Protein AF-0000000080091461 (afdb_homodimer)

Solvent-accessible surface area (backbone atoms only — not comparable to full-atom values): 21168 Å² total; per-residue (Å²): 130,84,74,75,70,72,72,78,87,51,65,69,61,50,47,51,51,46,37,71,50,60,70,47,72,68,56,17,38,64,46,33,70,81,52,47,64,69,45,45,22,44,55,53,23,53,51,39,54,53,50,23,50,52,51,53,48,51,42,46,49,26,56,75,68,69,48,76,75,76,47,81,69,54,58,59,43,71,71,52,68,56,53,73,76,63,59,78,72,50,88,45,70,66,56,45,44,69,40,65,52,90,60,78,65,82,50,55,57,82,56,69,43,72,45,45,72,30,54,65,54,24,35,62,52,48,42,70,76,42,60,61,56,59,52,55,47,43,52,55,46,51,52,50,39,55,75,51,72,70,47,93,43,73,66,41,50,52,51,43,54,52,50,48,52,54,51,50,54,54,53,51,52,27,62,44,61,54,82,78,47,78,46,62,123,130,82,74,76,69,72,72,79,88,52,64,67,61,52,46,50,50,46,39,70,54,62,71,48,74,65,55,16,38,64,45,34,64,78,52,42,66,67,36,48,23,45,56,53,22,54,51,37,54,54,49,23,50,51,52,53,47,50,41,46,48,28,54,75,68,69,48,75,76,75,48,83,67,57,54,48,39,66,66,50,65,56,53,70,75,66,60,77,72,49,87,45,69,66,56,43,44,70,43,63,51,91,47,82,51,78,48,53,78,84,50,68,46,70,46,44,71,33,51,67,55,25,36,61,52,49,42,71,76,42,59,60,58,61,52,53,47,43,52,54,46,51,52,51,39,56,74,49,72,70,47,91,42,72,66,42,51,53,51,44,54,51,50,48,52,53,51,49,52,53,50,49,54,26,61,42,60,52,60,79,45,80,41,67,122

Secondary structure (DSSP, 8-state):
----------HHHHHHHHHH----HHHHHHHHTT--HHHHHHHHHHHHHHHHHHHHHHHHHHHHHTPPPPPTTGGGS------GGGTTT--SHHHHHHHH-------BTTB--TTHHHHHHHHHHHHHH-THHHHHHHHHHHHHHHHTTT--SHHHHHHHHHHHHHHHHHHHHHHS--TT-TT--/----------HHHHHHHHHH----HHHHHHHHTT--HHHHHHHHHHHHHHHHHHHHHHHHHHHHHTPPPPPTTGGGS------GGGTTT--SHHHHHHHHS-------SSSS-TTHHHHHHHHHHHHHH-THHHHHHHHHHHHHHHHTTT--SHHHHHHHHHHHHHHHHHHHHHHS--TT-S---

Organism: NCBI:txid1611254

Radius of gyration: 24.41 Å; Cα contacts (8 Å, |Δi|>4): 400; chains: 2; bounding box: 49×88×54 Å

Structure (mmCIF, N/CA/C/O backbone):
data_AF-0000000080091461-model_v1
#
loop_
_entity.id
_entity.type
_entity.pdbx_description
1 polymer 'Uncharacterized protein'
#
loop_
_atom_site.group_PDB
_atom_site.id
_atom_site.type_symbol
_atom_site.label_atom_id
_atom_site.label_alt_id
_atom_site.label_comp_id
_atom_site.label_asym_id
_atom_site.label_entity_id
_atom_site.label_seq_id
_atom_site.pdbx_PDB_ins_code
_atom_site.Cartn_x
_atom_site.Cartn_y
_atom_site.Cartn_z
_atom_site.o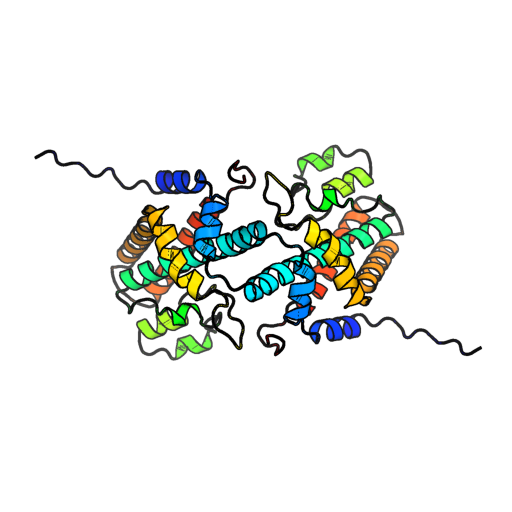ccupancy
_atom_site.B_iso_or_equiv
_atom_site.auth_seq_id
_atom_site.auth_comp_id
_atom_site.auth_asym_id
_atom_site.auth_atom_id
_atom_site.pdbx_PDB_model_num
ATOM 1 N N . MET A 1 1 ? 22.125 42.969 22.484 1 42.53 1 MET A N 1
ATOM 2 C CA . MET A 1 1 ? 21.016 42.125 22.062 1 42.53 1 MET A CA 1
ATOM 3 C C . MET A 1 1 ? 21.406 41.312 20.844 1 42.53 1 MET A C 1
ATOM 5 O O . MET A 1 1 ? 21.688 41.844 19.766 1 42.53 1 MET A O 1
ATOM 9 N N . ALA A 1 2 ? 22.016 40.188 21 1 50.97 2 ALA A N 1
ATOM 10 C CA . ALA A 1 2 ? 22.406 39.406 19.844 1 50.97 2 ALA A CA 1
ATOM 11 C C . ALA A 1 2 ? 21.172 39 19.016 1 50.97 2 ALA A C 1
ATOM 13 O O . ALA A 1 2 ? 20.219 38.438 19.531 1 50.97 2 ALA A O 1
ATOM 14 N N . THR A 1 3 ? 20.844 39.688 18.016 1 51.28 3 THR A N 1
ATOM 15 C CA . THR A 1 3 ? 19.828 39.281 17.062 1 51.28 3 THR A CA 1
ATOM 16 C C . THR A 1 3 ? 20.109 37.844 16.562 1 51.28 3 THR A C 1
ATOM 18 O O . THR A 1 3 ? 21.047 37.625 15.805 1 51.28 3 THR A O 1
ATOM 21 N N . THR A 1 4 ? 19.891 36.906 17.391 1 51.59 4 THR A N 1
ATOM 22 C CA . THR A 1 4 ? 19.953 35.562 16.812 1 51.59 4 THR A CA 1
ATOM 23 C C . THR A 1 4 ? 19.25 35.531 15.453 1 51.59 4 THR A C 1
ATOM 25 O O . THR A 1 4 ? 18.031 35.656 15.383 1 51.59 4 THR A O 1
ATOM 28 N N . THR A 1 5 ? 19.844 35.906 14.453 1 53.59 5 THR A N 1
ATOM 29 C CA . THR A 1 5 ? 19.359 35.781 13.086 1 53.59 5 THR A CA 1
ATOM 30 C C . THR A 1 5 ? 18.906 34.344 12.805 1 53.59 5 THR A C 1
ATOM 32 O O . THR A 1 5 ? 19.703 33.406 12.883 1 53.59 5 THR A O 1
ATOM 35 N N . SER A 1 6 ? 17.688 34.094 13.172 1 61.59 6 SER A N 1
ATOM 36 C CA . SER A 1 6 ? 17.141 32.781 12.867 1 61.59 6 SER A CA 1
ATOM 37 C C . SER A 1 6 ? 17.531 32.312 11.469 1 61.59 6 SER A C 1
ATOM 39 O O . SER A 1 6 ? 17.422 33.062 10.508 1 61.59 6 SER A O 1
ATOM 41 N N . GLU A 1 7 ? 18.469 31.516 11.297 1 68.69 7 GLU A N 1
ATOM 42 C CA . GLU A 1 7 ? 18.875 30.938 10.023 1 68.69 7 GLU A CA 1
ATOM 43 C C . GLU A 1 7 ? 17.672 30.672 9.125 1 68.69 7 GLU A C 1
ATOM 45 O O . GLU A 1 7 ? 16.609 30.281 9.602 1 68.69 7 GLU A O 1
ATOM 50 N N . PRO A 1 8 ? 17.766 31.156 7.879 1 85.62 8 PRO A N 1
ATOM 51 C CA . PRO A 1 8 ? 16.672 30.938 6.926 1 85.62 8 PRO A CA 1
ATOM 52 C C . PRO A 1 8 ? 16.281 29.453 6.816 1 85.62 8 PRO A C 1
ATOM 54 O O . PRO A 1 8 ? 17.141 28.578 6.941 1 85.62 8 PRO A O 1
ATOM 57 N N . PHE A 1 9 ? 15.031 29.203 6.934 1 90.94 9 PHE A N 1
ATOM 58 C CA . PHE A 1 9 ? 14.516 27.844 6.812 1 90.94 9 PHE A CA 1
ATOM 59 C C . PHE A 1 9 ? 14.906 27.234 5.469 1 90.94 9 PHE A C 1
ATOM 61 O O . PHE A 1 9 ? 14.586 27.781 4.414 1 90.94 9 PHE A O 1
ATOM 68 N N . ASP A 1 10 ? 15.75 26.219 5.473 1 94.12 10 ASP A N 1
ATOM 69 C CA . ASP A 1 10 ? 16.188 25.484 4.293 1 94.12 10 ASP A CA 1
ATOM 70 C C . ASP A 1 10 ? 15.406 24.172 4.148 1 94.12 10 ASP A C 1
ATOM 72 O O . ASP A 1 10 ? 15.711 23.188 4.816 1 94.12 10 ASP A O 1
ATOM 76 N N . GLU A 1 11 ? 14.422 24.203 3.254 1 94.06 11 GLU A N 1
ATOM 77 C CA . GLU A 1 11 ? 13.531 23.062 3.078 1 94.06 11 GLU A CA 1
ATOM 78 C C . GLU A 1 11 ? 14.312 21.828 2.633 1 94.06 11 GLU A C 1
ATOM 80 O O . GLU A 1 11 ? 14.086 20.719 3.145 1 94.06 11 GLU A O 1
ATOM 85 N N . ASP A 1 12 ? 15.219 22.031 1.68 1 93.5 12 ASP A N 1
ATOM 86 C CA . ASP A 1 12 ? 15.977 20.906 1.143 1 93.5 12 ASP A CA 1
ATOM 87 C C . ASP A 1 12 ? 16.844 20.266 2.225 1 93.5 12 ASP A C 1
ATOM 89 O O . ASP A 1 12 ? 16.953 19.031 2.283 1 93.5 12 ASP A O 1
ATOM 93 N N . ALA A 1 13 ? 17.438 21.094 3.039 1 94.19 13 ALA A N 1
ATOM 94 C CA . ALA A 1 13 ? 18.234 20.578 4.145 1 94.19 13 ALA A CA 1
ATOM 95 C C . ALA A 1 13 ? 17.375 19.797 5.129 1 94.19 13 ALA A C 1
ATOM 97 O O . ALA A 1 13 ? 17.797 18.75 5.633 1 94.19 13 ALA A O 1
ATOM 98 N N . GLU A 1 14 ? 16.188 20.297 5.414 1 94.31 14 GLU A N 1
ATOM 99 C CA . GLU A 1 14 ? 15.281 19.609 6.332 1 94.31 14 GLU A CA 1
ATOM 100 C C . GLU A 1 14 ? 14.812 18.266 5.754 1 94.31 14 GLU A C 1
ATOM 102 O O . GLU A 1 14 ? 14.758 17.266 6.465 1 94.31 14 GLU A O 1
ATOM 107 N N . ILE A 1 15 ? 14.516 18.25 4.418 1 93.31 15 ILE A N 1
ATOM 108 C CA . ILE A 1 15 ? 14.094 17.031 3.746 1 93.31 15 ILE A CA 1
ATOM 109 C C . ILE A 1 15 ? 15.227 16 3.775 1 93.31 15 ILE A C 1
ATOM 111 O O . ILE A 1 15 ? 14.992 14.812 3.98 1 93.31 15 ILE A O 1
ATOM 115 N N . ALA A 1 16 ? 16.422 16.438 3.57 1 89.94 16 ALA A N 1
ATOM 116 C CA . ALA A 1 16 ? 17.578 15.555 3.635 1 89.94 16 ALA A CA 1
ATOM 117 C C . ALA A 1 16 ? 17.719 14.93 5.02 1 89.94 16 ALA A C 1
ATOM 119 O O . ALA A 1 16 ? 18.047 13.75 5.145 1 89.94 16 ALA A O 1
ATOM 120 N N . LYS A 1 17 ? 17.469 15.711 6.059 1 90.12 17 LYS A N 1
ATOM 121 C CA . LYS A 1 17 ? 17.516 15.195 7.426 1 90.12 17 LYS A CA 1
ATOM 122 C C . LYS A 1 17 ? 16.453 14.109 7.633 1 90.12 17 LYS A C 1
ATOM 124 O O . LYS A 1 17 ? 16.734 13.086 8.266 1 90.12 17 LYS A O 1
ATOM 129 N N . ILE A 1 18 ? 15.273 14.359 7.152 1 90.38 18 ILE A N 1
ATOM 130 C CA . ILE A 1 18 ? 14.188 13.383 7.25 1 90.38 18 ILE A CA 1
ATOM 131 C C . ILE A 1 18 ? 14.578 12.102 6.523 1 90.38 18 ILE A C 1
ATOM 133 O O . ILE A 1 18 ? 14.422 11 7.062 1 90.38 18 ILE A O 1
ATOM 137 N N . SER A 1 19 ? 15.156 12.242 5.379 1 85.62 19 SER A N 1
ATOM 138 C CA . SER A 1 19 ? 15.531 11.109 4.539 1 85.62 19 SER A CA 1
ATOM 139 C C . SER A 1 19 ? 16.641 10.289 5.188 1 85.62 19 SER A C 1
ATOM 141 O O . SER A 1 19 ? 16.719 9.078 4.98 1 85.62 19 SER A O 1
ATOM 143 N N . ALA A 1 20 ? 17.453 10.945 5.969 1 84.56 20 ALA A N 1
ATOM 144 C CA . ALA A 1 20 ? 18.594 10.281 6.598 1 84.56 20 ALA A CA 1
ATOM 145 C C . ALA A 1 20 ? 18.188 9.625 7.918 1 84.56 20 ALA A C 1
ATOM 147 O O . ALA A 1 20 ? 18.969 8.906 8.531 1 84.56 20 ALA A O 1
ATOM 148 N N . SER A 1 21 ? 16.984 9.906 8.328 1 84.5 21 SER A N 1
ATOM 149 C CA . SER A 1 21 ? 16.531 9.367 9.602 1 84.5 21 SER A CA 1
ATOM 150 C C . SER A 1 21 ? 15.961 7.961 9.438 1 84.5 21 SER A C 1
ATOM 152 O O . SER A 1 21 ? 15.32 7.656 8.438 1 84.5 21 SER A O 1
ATOM 154 N N . CYS A 1 22 ? 16.266 7.129 10.5 1 81 22 CYS A N 1
ATOM 155 C CA . CYS A 1 22 ? 15.766 5.762 10.492 1 81 22 CYS A CA 1
ATOM 156 C C . CYS A 1 22 ? 14.711 5.562 11.57 1 81 22 CYS A C 1
ATOM 158 O O . CYS A 1 22 ? 14.836 6.09 12.68 1 81 22 CYS A O 1
ATOM 160 N N . PHE A 1 23 ? 13.656 4.934 11.164 1 82.38 23 PHE A N 1
ATOM 161 C CA . PHE A 1 23 ? 12.719 4.453 12.172 1 82.38 23 PHE A CA 1
ATOM 162 C C . PHE A 1 23 ? 13.164 3.105 12.727 1 82.38 23 PHE A C 1
ATOM 164 O O . PHE A 1 23 ? 13.508 2.199 11.969 1 82.38 23 PHE A O 1
ATOM 171 N N . THR A 1 24 ? 13.18 2.979 14.047 1 81.69 24 THR A N 1
ATOM 172 C CA . THR A 1 24 ? 13.57 1.739 14.711 1 81.69 24 THR A CA 1
ATOM 173 C C . THR A 1 24 ? 12.344 0.918 15.086 1 81.69 24 THR A C 1
ATOM 175 O O . THR A 1 24 ? 11.219 1.423 15.055 1 81.69 24 THR A O 1
ATOM 178 N N . SER A 1 25 ? 12.664 -0.335 15.445 1 79.5 25 SER A N 1
ATOM 179 C CA . SER A 1 25 ? 11.586 -1.188 15.938 1 79.5 25 SER A CA 1
ATOM 180 C C . SER A 1 25 ? 10.883 -0.554 17.125 1 79.5 25 SER A C 1
ATOM 182 O O . SER A 1 25 ? 9.656 -0.655 17.266 1 79.5 25 SER A O 1
ATOM 184 N N . ARG A 1 26 ? 11.664 0.124 17.953 1 84.31 26 ARG A N 1
ATOM 185 C CA . ARG A 1 26 ? 11.109 0.78 19.125 1 84.31 26 ARG A CA 1
ATOM 186 C C . ARG A 1 26 ? 10.164 1.909 18.734 1 84.31 26 ARG A C 1
ATOM 188 O O . ARG A 1 26 ? 9.125 2.111 19.375 1 84.31 26 ARG A O 1
ATOM 195 N N . ASP A 1 27 ? 10.477 2.678 17.719 1 85.62 27 ASP A N 1
ATOM 196 C CA . ASP A 1 27 ? 9.609 3.734 17.203 1 85.62 27 ASP A CA 1
ATOM 197 C C . ASP A 1 27 ? 8.258 3.168 16.766 1 85.62 27 ASP A C 1
ATOM 199 O O . ASP A 1 27 ? 7.207 3.697 17.125 1 85.62 27 ASP A O 1
ATOM 203 N N . PHE A 1 28 ? 8.352 2.064 16.016 1 85.25 28 PHE A N 1
ATOM 204 C CA . PHE A 1 28 ? 7.129 1.45 15.508 1 85.25 28 PHE A CA 1
ATOM 205 C C . PHE A 1 28 ? 6.289 0.892 16.656 1 85.25 28 PHE A C 1
ATOM 207 O O . PHE A 1 28 ? 5.062 1.021 16.641 1 85.25 28 PHE A O 1
ATOM 214 N N . GLU A 1 29 ? 6.938 0.33 17.594 1 84.69 29 GLU A N 1
ATOM 215 C CA . GLU A 1 29 ? 6.219 -0.182 18.766 1 84.69 29 GLU A CA 1
ATOM 216 C C . GLU A 1 29 ? 5.531 0.946 19.516 1 84.69 29 GLU A C 1
ATOM 218 O O . GLU A 1 29 ? 4.402 0.783 20 1 84.69 29 GLU A O 1
ATOM 223 N N . GLN A 1 30 ? 6.148 2.027 19.594 1 87.25 30 GLN A N 1
ATOM 224 C CA . GLN A 1 30 ? 5.586 3.174 20.297 1 87.25 30 GLN A CA 1
ATOM 225 C C . GLN A 1 30 ? 4.316 3.674 19.625 1 87.25 30 GLN A C 1
ATOM 227 O O . GLN A 1 30 ? 3.316 3.953 20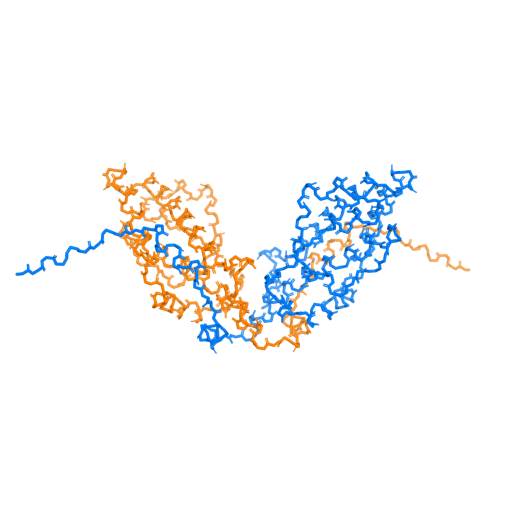.281 1 87.25 30 GLN A O 1
ATOM 232 N N . ILE A 1 31 ? 4.34 3.684 18.328 1 88.06 31 ILE A N 1
ATOM 233 C CA . ILE A 1 31 ? 3.229 4.293 17.609 1 88.06 31 ILE A CA 1
ATOM 234 C C . ILE A 1 31 ? 2.092 3.283 17.453 1 88.06 31 ILE A C 1
ATOM 236 O O . ILE A 1 31 ? 0.948 3.66 17.188 1 88.06 31 ILE A O 1
ATOM 240 N N . THR A 1 32 ? 2.461 1.988 17.672 1 86.75 32 THR A N 1
ATOM 241 C CA . THR A 1 32 ? 1.449 0.958 17.469 1 86.75 32 THR A CA 1
ATOM 242 C C . THR A 1 32 ? 1.005 0.358 18.797 1 86.75 32 THR A C 1
ATOM 244 O O . THR A 1 32 ? 0.281 -0.639 18.828 1 86.75 32 THR A O 1
ATOM 247 N N . ASP A 1 33 ? 1.445 0.726 19.922 1 80.81 33 ASP A N 1
ATOM 248 C CA . ASP A 1 33 ? 1.264 0.143 21.25 1 80.81 33 ASP A CA 1
ATOM 249 C C . ASP A 1 33 ? -0.193 -0.25 21.484 1 80.81 33 ASP A C 1
ATOM 251 O O . ASP A 1 33 ? -0.473 -1.284 22.094 1 80.81 33 ASP A O 1
ATOM 255 N N . ASN A 1 34 ? -1.217 0.39 21.062 1 75.44 34 ASN A N 1
ATOM 256 C CA . ASN A 1 34 ? -2.609 0.084 21.359 1 75.44 34 ASN A CA 1
ATOM 257 C C . ASN A 1 34 ? -3.361 -0.41 20.125 1 75.44 34 ASN A C 1
ATOM 259 O O . ASN A 1 34 ? -4.59 -0.332 20.078 1 75.44 34 ASN A O 1
ATOM 263 N N . ALA A 1 35 ? -2.457 -1.009 19.297 1 75.25 35 ALA A N 1
ATOM 264 C CA . ALA A 1 35 ? -3.131 -1.379 18.047 1 75.25 35 ALA A CA 1
ATOM 265 C C . ALA A 1 35 ? -3.887 -2.695 18.203 1 75.25 35 ALA A C 1
ATOM 267 O O . ALA A 1 35 ? -3.416 -3.611 18.891 1 75.25 35 ALA A O 1
ATOM 268 N N . ASP A 1 36 ? -4.996 -2.695 17.641 1 73.62 36 ASP A N 1
ATOM 269 C CA . ASP A 1 36 ? -5.812 -3.902 17.578 1 73.62 36 ASP A CA 1
ATOM 270 C C . ASP A 1 36 ? -5.199 -4.934 16.641 1 73.62 36 ASP A C 1
ATOM 272 O O . ASP A 1 36 ? -5 -4.656 15.453 1 73.62 36 ASP A O 1
ATOM 276 N N . GLN A 1 37 ? -4.973 -6.125 17.188 1 72.88 37 GLN A N 1
ATOM 277 C CA . GLN A 1 37 ? -4.328 -7.191 16.422 1 72.88 37 GLN A CA 1
ATOM 278 C C . GLN A 1 37 ? -5.195 -7.629 15.25 1 72.88 37 GLN A C 1
ATOM 280 O O . GLN A 1 37 ? -4.68 -8.062 14.219 1 72.88 37 GLN A O 1
ATOM 285 N N . ARG A 1 38 ? -6.449 -7.48 15.453 1 74.25 38 ARG A N 1
ATOM 286 C CA . ARG A 1 38 ? -7.359 -7.883 14.391 1 74.25 38 ARG A CA 1
ATOM 287 C C . ARG A 1 38 ? -7.211 -6.98 13.172 1 74.25 38 ARG A C 1
ATOM 289 O O . ARG A 1 38 ? -7.305 -7.445 12.031 1 74.25 38 ARG A O 1
ATOM 296 N N . VAL A 1 39 ? -6.934 -5.824 13.445 1 70.88 39 VAL A N 1
ATOM 297 C CA . VAL A 1 39 ? -6.742 -4.852 12.375 1 70.88 39 VAL A CA 1
ATOM 298 C C . VAL A 1 39 ? -5.453 -5.164 11.609 1 70.88 39 VAL A C 1
ATOM 300 O O . VAL A 1 39 ? -5.43 -5.141 10.383 1 70.88 39 VAL A O 1
ATOM 303 N N . TYR A 1 40 ? -4.594 -5.566 12.391 1 76.62 40 TYR A N 1
ATOM 304 C CA . TYR A 1 40 ? -3.332 -5.953 11.766 1 76.62 40 TYR A CA 1
ATOM 305 C C . TYR A 1 40 ? -3.518 -7.184 10.883 1 76.62 40 TYR A C 1
ATOM 307 O O . TYR A 1 40 ? -3.043 -7.215 9.75 1 76.62 40 TYR A O 1
ATOM 315 N N . ALA A 1 41 ? -4.109 -8.07 11.484 1 80.5 41 ALA A N 1
ATOM 316 C CA . ALA A 1 41 ? -4.324 -9.305 10.734 1 80.5 41 ALA A CA 1
ATOM 317 C C . ALA A 1 41 ? -5.004 -9.023 9.398 1 80.5 41 ALA A C 1
ATOM 319 O O . ALA A 1 41 ? -4.641 -9.609 8.375 1 80.5 41 ALA A O 1
ATOM 320 N N . ARG A 1 42 ? -5.844 -8.141 9.422 1 79.44 42 ARG A N 1
ATOM 321 C CA . ARG A 1 42 ? -6.562 -7.812 8.195 1 79.44 42 ARG A CA 1
ATOM 322 C C . ARG A 1 42 ? -5.641 -7.133 7.188 1 79.44 42 ARG A C 1
ATOM 324 O O . ARG A 1 42 ? -5.59 -7.523 6.02 1 79.44 42 ARG A O 1
ATOM 331 N N . HIS A 1 43 ? -4.934 -6.164 7.633 1 76.56 43 HIS A N 1
ATOM 332 C CA . HIS A 1 43 ? -4.055 -5.41 6.742 1 76.56 43 HIS A CA 1
ATOM 333 C C . HIS A 1 43 ? -2.957 -6.301 6.168 1 76.56 43 HIS A C 1
ATOM 335 O O . HIS A 1 43 ? -2.73 -6.309 4.957 1 76.56 43 HIS A O 1
ATOM 341 N N . LEU A 1 44 ? -2.344 -6.953 7.059 1 80.56 44 LEU A N 1
ATOM 342 C CA . LEU A 1 44 ? -1.274 -7.844 6.621 1 80.56 44 LEU A CA 1
ATOM 343 C C . LEU A 1 44 ? -1.83 -8.984 5.777 1 80.56 44 LEU A C 1
ATOM 345 O O . LEU A 1 44 ? -1.209 -9.398 4.797 1 80.56 44 LEU A O 1
ATOM 349 N N . GLY A 1 45 ? -2.945 -9.469 6.211 1 84.31 45 GLY A N 1
ATOM 350 C CA . GLY A 1 45 ? -3.57 -10.555 5.465 1 84.31 45 GLY A CA 1
ATOM 351 C C . GLY A 1 45 ? -3.885 -10.18 4.031 1 84.31 45 GLY A C 1
ATOM 352 O O . GLY A 1 45 ? -3.648 -10.977 3.113 1 84.31 45 GLY A O 1
ATOM 353 N N . GLU A 1 46 ? -4.391 -9.016 3.814 1 80.5 46 GLU A N 1
ATOM 354 C CA . GLU A 1 46 ? -4.668 -8.539 2.463 1 80.5 46 GLU A CA 1
ATOM 355 C C . GLU A 1 46 ? -3.395 -8.477 1.627 1 80.5 46 GLU A C 1
ATOM 357 O O . GLU A 1 46 ? -3.391 -8.875 0.461 1 80.5 46 GLU A O 1
ATOM 362 N N . LEU A 1 47 ? -2.393 -7.984 2.209 1 79.56 47 LEU A N 1
ATOM 363 C CA . LEU A 1 47 ? -1.098 -7.918 1.538 1 79.56 47 LEU A CA 1
ATOM 364 C C . LEU A 1 47 ? -0.607 -9.312 1.163 1 79.56 47 LEU A C 1
ATOM 366 O O . LEU A 1 47 ? -0.168 -9.539 0.033 1 79.56 47 LEU A O 1
ATOM 370 N N . LEU A 1 48 ? -0.736 -10.156 2.1 1 84.06 48 LEU A N 1
ATOM 371 C CA . LEU A 1 48 ? -0.272 -11.523 1.881 1 84.06 48 LEU A CA 1
ATOM 372 C C . LEU A 1 48 ? -1.086 -12.203 0.786 1 84.06 48 LEU A C 1
ATOM 374 O O . LEU A 1 48 ? -0.543 -12.977 -0.007 1 84.06 48 LEU A O 1
ATOM 378 N N . ILE A 1 49 ? -2.348 -11.961 0.771 1 87.12 49 ILE A N 1
ATOM 379 C CA . ILE A 1 49 ? -3.199 -12.523 -0.273 1 87.12 49 ILE A CA 1
ATOM 380 C C . ILE A 1 49 ? -2.738 -12.016 -1.639 1 87.12 49 ILE A C 1
ATOM 382 O O . ILE A 1 49 ? -2.609 -12.805 -2.584 1 87.12 49 ILE A O 1
ATOM 386 N N . HIS A 1 50 ? -2.4 -10.82 -1.717 1 84.19 50 HIS A N 1
ATOM 387 C CA . HIS A 1 50 ? -1.944 -10.25 -2.98 1 84.19 50 HIS A CA 1
ATOM 388 C C . HIS A 1 50 ? -0.59 -10.82 -3.387 1 84.19 50 HIS A C 1
ATOM 390 O O . HIS A 1 50 ? -0.383 -11.172 -4.551 1 84.19 50 HIS A O 1
ATOM 396 N N . GLU A 1 51 ? 0.242 -10.93 -2.482 1 83 51 GLU A N 1
ATOM 397 C CA . GLU A 1 51 ? 1.562 -11.484 -2.766 1 83 51 GLU A CA 1
ATOM 398 C C . GLU A 1 51 ? 1.472 -12.961 -3.139 1 83 51 GLU A C 1
ATOM 400 O O . GLU A 1 51 ? 2.254 -13.453 -3.957 1 83 51 GLU A O 1
ATOM 405 N N . SER A 1 52 ? 0.566 -13.57 -2.516 1 88.75 52 SER A N 1
ATOM 406 C CA . SER A 1 52 ? 0.348 -14.977 -2.852 1 88.75 52 SER A CA 1
ATOM 407 C C . SER A 1 52 ? -0.044 -15.141 -4.316 1 88.75 52 SER A C 1
ATOM 409 O O . SER A 1 52 ? 0.372 -16.094 -4.973 1 88.75 52 SER A O 1
ATOM 411 N N . LEU A 1 53 ? -0.852 -14.219 -4.766 1 90.5 53 LEU A N 1
ATOM 412 C CA . LEU A 1 53 ? -1.251 -14.266 -6.168 1 90.5 53 LEU A CA 1
ATOM 413 C C . LEU A 1 53 ? -0.035 -14.172 -7.082 1 90.5 53 LEU A C 1
ATOM 415 O O . LEU A 1 53 ? 0.031 -14.859 -8.109 1 90.5 53 LEU A O 1
ATOM 419 N N . GLU A 1 54 ? 0.862 -13.305 -6.688 1 86.88 54 GLU A N 1
ATOM 420 C CA . GLU A 1 54 ? 2.105 -13.164 -7.441 1 86.88 54 GLU A CA 1
ATOM 421 C C . GLU A 1 54 ? 2.879 -14.484 -7.473 1 86.88 54 GLU A C 1
ATOM 423 O O . GLU A 1 54 ? 3.309 -14.93 -8.539 1 86.88 54 GLU A O 1
ATOM 428 N N . VAL A 1 55 ? 3.004 -15.062 -6.352 1 87 55 VAL A N 1
ATOM 429 C CA . VAL A 1 55 ? 3.752 -16.312 -6.227 1 87 55 VAL A CA 1
ATOM 430 C C . VAL A 1 55 ? 3.076 -17.406 -7.047 1 87 55 VAL A C 1
ATOM 432 O O . VAL A 1 55 ? 3.74 -18.141 -7.777 1 87 55 VAL A O 1
ATOM 435 N N . ILE A 1 56 ? 1.847 -17.5 -6.926 1 92.25 56 ILE A N 1
ATOM 436 C CA . ILE A 1 56 ? 1.087 -18.5 -7.652 1 92.25 56 ILE A CA 1
ATOM 437 C C . ILE A 1 56 ? 1.256 -18.297 -9.156 1 92.25 56 ILE A C 1
ATOM 439 O O . ILE A 1 56 ? 1.566 -19.234 -9.891 1 92.25 56 ILE A O 1
ATOM 443 N N . GLY A 1 57 ? 1.043 -17.109 -9.602 1 93.44 57 GLY A N 1
ATOM 444 C CA . GLY A 1 57 ? 1.18 -16.797 -11.016 1 93.44 57 GLY A CA 1
ATOM 445 C C . GLY A 1 57 ? 2.576 -17.047 -11.555 1 93.44 57 GLY A C 1
ATOM 446 O O . GLY A 1 57 ? 2.74 -17.641 -12.625 1 93.44 57 GLY A O 1
ATOM 447 N N . LEU A 1 58 ? 3.566 -16.656 -10.797 1 90.94 58 LEU A N 1
ATOM 448 C CA . LEU A 1 58 ? 4.949 -16.828 -11.242 1 90.94 58 LEU A CA 1
ATOM 449 C C . LEU A 1 58 ? 5.344 -18.297 -11.227 1 90.94 58 LEU A C 1
ATOM 451 O O . LEU A 1 58 ? 6.133 -18.75 -12.07 1 90.94 58 LEU A O 1
ATOM 455 N N . THR A 1 59 ? 4.844 -19.031 -10.312 1 92.06 59 THR A N 1
ATOM 456 C CA . THR A 1 59 ? 5.066 -20.469 -10.297 1 92.06 59 THR A CA 1
ATOM 457 C C . THR A 1 59 ? 4.512 -21.109 -11.562 1 92.06 59 THR A C 1
ATOM 459 O O . THR A 1 59 ? 5.18 -21.938 -12.188 1 92.06 59 THR A O 1
ATOM 462 N N . GLU A 1 60 ? 3.342 -20.734 -11.953 1 95.56 60 GLU A N 1
ATOM 463 C CA . GLU A 1 60 ? 2.73 -21.266 -13.164 1 95.56 60 GLU A CA 1
ATOM 464 C C . GLU A 1 60 ? 3.477 -20.812 -14.414 1 95.56 60 GLU A C 1
ATOM 466 O O . GLU A 1 60 ? 3.564 -21.547 -15.391 1 95.56 60 GLU A O 1
ATOM 471 N N . LEU A 1 61 ? 3.953 -19.594 -14.336 1 95.19 61 LEU A N 1
ATOM 472 C CA . LEU A 1 61 ? 4.719 -19.078 -15.469 1 95.19 61 LEU A CA 1
ATOM 473 C C . LEU A 1 61 ? 6.004 -19.875 -15.664 1 95.19 61 LEU A C 1
ATOM 475 O O . LEU A 1 61 ? 6.305 -20.312 -16.781 1 95.19 61 LEU A O 1
ATOM 479 N N . ARG A 1 62 ? 6.676 -20.078 -14.641 1 92.81 62 ARG A N 1
ATOM 480 C CA . ARG A 1 62 ? 7.895 -20.875 -14.719 1 92.81 62 ARG A CA 1
ATOM 481 C C . ARG A 1 62 ? 7.594 -22.297 -15.18 1 92.81 62 ARG A C 1
ATOM 483 O O . ARG A 1 62 ? 8.359 -22.875 -15.953 1 92.81 62 ARG A O 1
ATOM 490 N N . ARG A 1 63 ? 6.551 -22.844 -14.711 1 94.38 63 ARG A N 1
ATOM 491 C CA . ARG A 1 63 ? 6.117 -24.172 -15.156 1 94.38 63 ARG A CA 1
ATOM 492 C C . ARG A 1 63 ? 5.895 -24.188 -16.656 1 94.38 63 ARG A C 1
ATOM 494 O O . ARG A 1 63 ? 6.359 -25.094 -17.359 1 94.38 63 ARG A O 1
ATOM 501 N N . ALA A 1 64 ? 5.223 -23.25 -17.141 1 95.56 64 ALA A N 1
ATOM 502 C CA . ALA A 1 64 ? 4.902 -23.172 -18.562 1 95.56 64 ALA A CA 1
ATOM 503 C C . ALA A 1 64 ? 6.172 -23.047 -19.406 1 95.56 64 ALA A C 1
ATOM 505 O O . ALA A 1 64 ? 6.238 -23.578 -20.516 1 95.56 64 ALA A O 1
ATOM 506 N N . LEU A 1 65 ? 7.141 -22.406 -18.859 1 95.56 65 LEU A N 1
ATOM 507 C CA . LEU A 1 65 ? 8.391 -22.172 -19.578 1 95.56 65 LEU A CA 1
ATOM 508 C C . LEU A 1 65 ? 9.383 -23.297 -19.312 1 95.56 65 LEU A C 1
ATOM 510 O O . LEU A 1 65 ? 10.461 -23.328 -19.906 1 95.56 65 LEU A O 1
ATOM 514 N N . ASN A 1 66 ? 9.008 -24.172 -18.422 1 94.12 66 ASN A N 1
ATOM 515 C CA . ASN A 1 66 ? 9.859 -25.281 -18.016 1 94.12 66 ASN A CA 1
ATOM 516 C C . ASN A 1 66 ? 11.164 -24.797 -17.406 1 94.12 66 ASN A C 1
ATOM 518 O O . ASN A 1 66 ? 12.242 -25.281 -17.734 1 94.12 66 ASN A O 1
ATOM 522 N N . PHE A 1 67 ? 11.055 -23.719 -16.609 1 93.12 67 PHE A N 1
ATOM 523 C CA . PHE A 1 67 ? 12.195 -23.188 -15.859 1 93.12 67 PHE A CA 1
ATOM 524 C C . PHE A 1 67 ? 12.219 -23.734 -14.438 1 93.12 67 PHE A C 1
ATOM 526 O O . PHE A 1 67 ? 11.242 -24.344 -13.984 1 93.12 67 PHE A O 1
ATOM 533 N N . SER A 1 68 ? 13.336 -23.547 -13.773 1 88.62 68 SER A N 1
ATOM 534 C CA . SER A 1 68 ? 13.445 -23.953 -12.375 1 88.62 68 SER A CA 1
ATOM 535 C C . SER A 1 68 ? 12.375 -23.297 -11.516 1 88.62 68 SER A C 1
ATOM 537 O O . SER A 1 68 ? 11.977 -22.156 -11.781 1 88.62 68 SER A O 1
ATOM 539 N N . PRO A 1 69 ? 11.945 -24.047 -10.523 1 85.69 69 PRO A N 1
ATOM 540 C CA . PRO A 1 69 ? 10.891 -23.516 -9.664 1 85.69 69 PRO A CA 1
ATOM 541 C C . PRO A 1 69 ? 11.297 -22.219 -8.969 1 85.69 69 PRO A C 1
ATOM 543 O O . PRO A 1 69 ? 12.484 -21.953 -8.805 1 85.69 69 PRO A O 1
ATOM 546 N N . LEU A 1 70 ? 10.203 -21.469 -8.648 1 79.75 70 LEU A N 1
ATOM 547 C CA . LEU A 1 70 ? 10.406 -20.25 -7.891 1 79.75 70 LEU A CA 1
ATOM 548 C C . LEU A 1 70 ? 11.078 -20.531 -6.551 1 79.75 70 LEU A C 1
ATOM 550 O O . LEU A 1 70 ? 10.648 -21.422 -5.816 1 79.75 70 LEU A O 1
ATOM 554 N N . SER A 1 71 ? 12.234 -19.969 -6.406 1 65.75 71 SER A N 1
ATOM 555 C CA . SER A 1 71 ? 12.914 -20.156 -5.129 1 65.75 71 SER A CA 1
ATOM 556 C C . SER A 1 71 ? 12.273 -19.312 -4.027 1 65.75 71 SER A C 1
ATOM 558 O O . SER A 1 71 ? 11.883 -18.172 -4.262 1 65.75 71 SER A O 1
ATOM 560 N N . PRO A 1 72 ? 11.969 -19.984 -2.965 1 57.72 72 PRO A N 1
ATOM 561 C CA . PRO A 1 72 ? 11.375 -19.203 -1.875 1 57.72 72 PRO A CA 1
ATOM 562 C C . PRO A 1 72 ? 12.109 -17.891 -1.628 1 57.72 72 PRO A C 1
ATOM 564 O O . PRO A 1 72 ? 11.477 -16.875 -1.327 1 57.72 72 PRO A O 1
ATOM 567 N N . GLY A 1 73 ? 13.438 -17.969 -1.689 1 52.94 73 GLY A N 1
ATOM 568 C CA . GLY A 1 73 ? 14.25 -16.797 -1.445 1 52.94 73 GLY A CA 1
ATOM 569 C C . GLY A 1 73 ? 14.172 -15.773 -2.566 1 52.94 73 GLY A C 1
ATOM 570 O O . GLY A 1 73 ? 14.594 -14.625 -2.402 1 52.94 73 GLY A O 1
ATOM 571 N N . ASN A 1 74 ? 13.914 -16.234 -3.691 1 48.28 74 ASN A N 1
ATOM 572 C CA . ASN A 1 74 ? 13.922 -15.336 -4.84 1 48.28 74 ASN A CA 1
ATOM 573 C C . ASN A 1 74 ? 12.773 -14.336 -4.773 1 48.28 74 ASN A C 1
ATOM 575 O O . ASN A 1 74 ? 12.82 -13.281 -5.406 1 48.28 74 ASN A O 1
ATOM 579 N N . LEU A 1 75 ? 11.703 -14.906 -4.367 1 48.5 75 LEU A N 1
ATOM 580 C CA . LEU A 1 75 ? 10.578 -13.977 -4.262 1 48.5 75 LEU A CA 1
ATOM 581 C C . LEU A 1 75 ? 11.031 -12.641 -3.688 1 48.5 75 LEU A C 1
ATOM 583 O O . LEU A 1 75 ? 10.398 -11.609 -3.938 1 48.5 75 LEU A O 1
ATOM 587 N N . LEU A 1 76 ? 11.969 -12.844 -2.689 1 44.62 76 LEU A N 1
ATOM 588 C CA . LEU A 1 76 ? 12.398 -11.797 -1.765 1 44.62 76 LEU A CA 1
ATOM 589 C C . LEU A 1 76 ? 13.453 -10.906 -2.406 1 44.62 76 LEU A C 1
ATOM 591 O O . LEU A 1 76 ? 13.883 -9.922 -1.807 1 44.62 76 LEU A O 1
ATOM 595 N N . SER A 1 77 ? 13.945 -11.43 -3.43 1 40.59 77 SER A N 1
ATOM 596 C CA . SER A 1 77 ? 15.086 -10.648 -3.92 1 40.59 77 SER A CA 1
ATOM 597 C C . SER A 1 77 ? 14.641 -9.281 -4.422 1 40.59 77 SER A C 1
ATOM 599 O O . SER A 1 77 ? 13.461 -9.07 -4.719 1 40.59 77 SER A O 1
ATOM 601 N N . SER A 1 78 ? 15.711 -8.445 -4.621 1 38.34 78 SER A N 1
ATOM 602 C CA . SER A 1 78 ? 15.742 -7.043 -5.016 1 38.34 78 SER A CA 1
ATOM 603 C C . SER A 1 78 ? 14.828 -6.781 -6.207 1 38.34 78 SER A C 1
ATOM 605 O O . SER A 1 78 ? 14.703 -7.625 -7.102 1 38.34 78 SER A O 1
ATOM 607 N N . ILE A 1 79 ? 13.789 -6.078 -5.926 1 38 79 ILE A N 1
ATOM 608 C CA . ILE A 1 79 ? 13.188 -5.484 -7.117 1 38 79 ILE A CA 1
ATOM 609 C C . ILE A 1 79 ? 14.266 -5.258 -8.18 1 38 79 ILE A C 1
ATOM 611 O O . ILE A 1 79 ? 15.07 -4.324 -8.07 1 38 79 ILE A O 1
ATOM 615 N N . ASN A 1 80 ? 14.938 -6.219 -8.5 1 40 80 ASN A N 1
ATOM 616 C CA . ASN A 1 80 ? 15.805 -5.941 -9.641 1 40 80 ASN A CA 1
ATOM 617 C C . ASN A 1 80 ? 15.008 -5.477 -10.852 1 40 80 ASN A C 1
ATOM 619 O O . ASN A 1 80 ? 14.281 -6.266 -11.469 1 40 80 ASN A O 1
ATOM 623 N N . PHE A 1 81 ? 14.523 -4.273 -10.781 1 40.78 81 PHE A N 1
ATOM 624 C CA . PHE A 1 81 ? 14.172 -3.832 -12.125 1 40.78 81 PHE A CA 1
ATOM 625 C C . PHE A 1 81 ? 15.312 -4.102 -13.102 1 40.78 81 PHE A C 1
ATOM 627 O O . PHE A 1 81 ? 16.453 -3.684 -12.867 1 40.78 81 PHE A O 1
ATOM 634 N N . ALA A 1 82 ? 15.25 -5.203 -13.68 1 42.12 82 ALA A N 1
ATOM 635 C CA . ALA A 1 82 ? 16.203 -5.301 -14.781 1 42.12 82 ALA A CA 1
ATOM 636 C C . ALA A 1 82 ? 16.422 -3.943 -15.445 1 42.12 82 ALA A C 1
ATOM 638 O O . ALA A 1 82 ? 15.477 -3.35 -15.977 1 42.12 82 ALA A O 1
ATOM 639 N N . ARG A 1 83 ? 17.266 -3.205 -14.922 1 42.12 83 ARG A N 1
ATOM 640 C CA . ARG A 1 83 ? 17.688 -2.086 -15.758 1 42.12 83 ARG A CA 1
ATOM 641 C C . ARG A 1 83 ? 18.031 -2.553 -17.172 1 42.12 83 ARG A C 1
ATOM 643 O O . ARG A 1 83 ? 18.453 -3.697 -17.359 1 42.12 83 ARG A O 1
ATOM 650 N N . ASP A 1 84 ? 17.547 -2.027 -18.141 1 49.84 84 ASP A N 1
ATOM 651 C CA . ASP A 1 84 ? 17.781 -2.199 -19.562 1 49.84 84 ASP A CA 1
ATOM 652 C C . ASP A 1 84 ? 19.188 -2.756 -19.828 1 49.84 84 ASP A C 1
ATOM 654 O O . ASP A 1 84 ? 19.359 -3.627 -20.688 1 49.84 84 ASP A O 1
ATOM 658 N N . ARG A 1 85 ? 20.047 -2.162 -19.25 1 46.59 85 ARG A N 1
ATOM 659 C CA . ARG A 1 85 ? 21.438 -2.445 -19.609 1 46.59 85 ARG A CA 1
ATOM 660 C C . ARG A 1 85 ? 21.766 -3.914 -19.359 1 46.59 85 ARG A C 1
ATOM 662 O O . ARG A 1 85 ? 22.672 -4.461 -20.016 1 46.59 85 ARG A O 1
ATOM 669 N N . ASP A 1 86 ? 21.031 -4.5 -18.516 1 55.62 86 ASP A N 1
ATOM 670 C CA . ASP A 1 86 ? 21.484 -5.816 -18.094 1 55.62 86 ASP A CA 1
ATOM 671 C C . ASP A 1 86 ? 20.953 -6.914 -19 1 55.62 86 ASP A C 1
ATOM 673 O O . ASP A 1 86 ? 21.406 -8.062 -18.938 1 55.62 86 ASP A O 1
ATOM 677 N N . ILE A 1 87 ? 20.141 -6.578 -19.859 1 63.72 87 ILE A N 1
ATOM 678 C CA . ILE A 1 87 ? 19.531 -7.547 -20.766 1 63.72 87 ILE A CA 1
ATOM 679 C C . ILE A 1 87 ? 20.438 -7.801 -21.953 1 63.72 87 ILE A C 1
ATOM 681 O O . ILE A 1 87 ? 20.469 -8.906 -22.5 1 63.72 87 ILE A O 1
ATOM 685 N N . ALA A 1 88 ? 21.234 -6.801 -22.234 1 63.47 88 ALA A N 1
ATOM 686 C CA . ALA A 1 88 ? 22.062 -6.926 -23.438 1 63.47 88 ALA A CA 1
ATOM 687 C C . ALA A 1 88 ? 23.109 -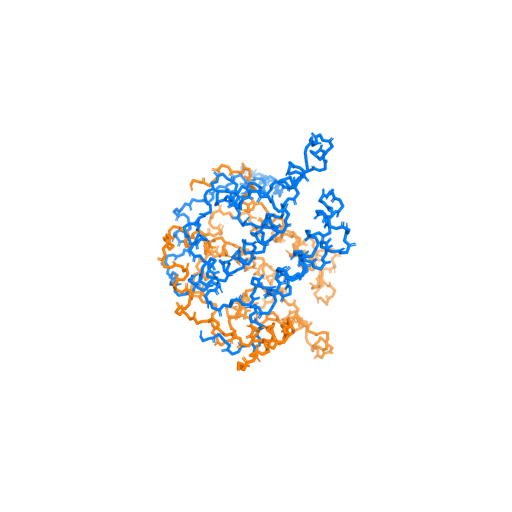8.023 -23.281 1 63.47 88 ALA A C 1
ATOM 689 O O . ALA A 1 88 ? 23.594 -8.57 -24.266 1 63.47 88 ALA A O 1
ATOM 690 N N . SER A 1 89 ? 23.359 -8.438 -22.031 1 68.19 89 SER A N 1
ATOM 691 C CA . SER A 1 89 ? 24.484 -9.359 -21.844 1 68.19 89 SER A CA 1
ATOM 692 C C . SER A 1 89 ? 23.984 -10.75 -21.469 1 68.19 89 SER A C 1
ATOM 694 O O . SER A 1 89 ? 24.766 -11.586 -21 1 68.19 89 SER A O 1
ATOM 696 N N . VAL A 1 90 ? 22.75 -11 -21.781 1 77 90 VAL A N 1
ATOM 697 C CA . VAL A 1 90 ? 22.25 -12.289 -21.312 1 77 90 VAL A CA 1
ATOM 698 C C . VAL A 1 90 ? 22.594 -13.367 -22.344 1 77 90 VAL A C 1
ATOM 700 O O . VAL A 1 90 ? 22.484 -13.141 -23.547 1 77 90 VAL A O 1
ATOM 703 N N . SER A 1 91 ? 23.109 -14.508 -21.844 1 82.5 91 SER A N 1
ATOM 704 C CA . SER A 1 91 ? 23.594 -15.578 -22.703 1 82.5 91 SER A CA 1
ATOM 705 C C . SER A 1 91 ? 22.547 -16.672 -22.891 1 82.5 91 SER A C 1
ATOM 707 O O . SER A 1 91 ? 22.625 -17.453 -23.844 1 82.5 91 SER A O 1
ATOM 709 N N . THR A 1 92 ? 21.641 -16.875 -21.969 1 89 92 THR A N 1
ATOM 710 C CA . THR A 1 92 ? 20.625 -17.906 -22.078 1 89 92 THR A CA 1
ATOM 711 C C . THR A 1 92 ? 19.234 -17.328 -21.906 1 89 92 THR A C 1
ATOM 713 O O . THR A 1 92 ? 19.078 -16.234 -21.359 1 89 92 THR A O 1
ATOM 716 N N . ILE A 1 93 ? 18.297 -18.062 -22.328 1 91.12 93 ILE A N 1
ATOM 717 C CA . ILE A 1 93 ? 16.906 -17.641 -22.266 1 91.12 93 ILE A CA 1
ATOM 718 C C . ILE A 1 93 ? 16.438 -17.609 -20.812 1 91.12 93 ILE A C 1
ATOM 720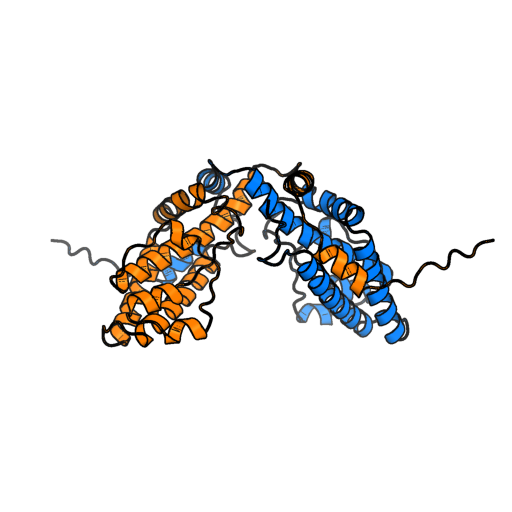 O O . ILE A 1 93 ? 15.672 -16.719 -20.422 1 91.12 93 ILE A O 1
ATOM 724 N N . GLN A 1 94 ? 16.875 -18.531 -20.016 1 88.12 94 GLN A N 1
ATOM 725 C CA . GLN A 1 94 ? 16.516 -18.531 -18.609 1 88.12 94 GLN A CA 1
ATOM 726 C C . GLN A 1 94 ? 17.109 -17.312 -17.891 1 88.12 94 GLN A C 1
ATOM 728 O O . GLN A 1 94 ? 16.469 -16.719 -17.031 1 88.12 94 GLN A O 1
ATOM 733 N N . GLU A 1 95 ? 18.344 -17.016 -18.203 1 85.25 95 GLU A N 1
ATOM 734 C CA . GLU A 1 95 ? 18.953 -15.828 -17.625 1 85.25 95 GLU A CA 1
ATOM 735 C C . GLU A 1 95 ? 18.172 -14.57 -18.016 1 85.25 95 GLU A C 1
ATOM 737 O O . GLU A 1 95 ? 18 -13.664 -17.188 1 85.25 95 GLU A O 1
ATOM 742 N N . TYR A 1 96 ? 17.812 -14.578 -19.25 1 86.5 96 TYR A N 1
ATOM 743 C CA . TYR A 1 96 ? 16.969 -13.477 -19.672 1 86.5 96 TYR A CA 1
ATOM 744 C C . TYR A 1 96 ? 15.711 -13.383 -18.812 1 86.5 96 TYR A C 1
ATOM 746 O O . TYR A 1 96 ? 15.391 -12.32 -18.281 1 86.5 96 TYR A O 1
ATOM 754 N N . TYR A 1 97 ? 15.039 -14.453 -18.578 1 88.5 97 TYR A N 1
ATOM 755 C CA . TYR A 1 97 ? 13.828 -14.492 -17.781 1 88.5 97 TYR A CA 1
ATOM 756 C C . TYR A 1 97 ? 14.109 -14.039 -16.344 1 88.5 97 TYR A C 1
ATOM 758 O O . TYR A 1 97 ? 13.344 -13.258 -15.781 1 88.5 97 TYR A O 1
ATOM 766 N N . ASP A 1 98 ? 15.125 -14.523 -15.781 1 82.88 98 ASP A N 1
ATOM 767 C CA . ASP A 1 98 ? 15.453 -14.211 -14.391 1 82.88 98 ASP A CA 1
ATOM 768 C C . ASP A 1 98 ? 15.648 -12.711 -14.195 1 82.88 98 ASP A C 1
ATOM 770 O O . ASP A 1 98 ? 15.367 -12.18 -13.125 1 82.88 98 ASP A O 1
ATOM 774 N N . ARG A 1 99 ? 15.984 -12.062 -15.242 1 78.81 99 ARG A N 1
ATOM 775 C CA . ARG A 1 99 ? 16.219 -10.625 -15.164 1 78.81 99 ARG A CA 1
ATOM 776 C C . ARG A 1 99 ? 14.906 -9.852 -15.289 1 78.81 99 ARG A C 1
ATOM 778 O O . ARG A 1 99 ? 14.758 -8.781 -14.703 1 78.81 99 ARG A O 1
ATOM 785 N N . VAL A 1 100 ? 14.023 -10.461 -16.047 1 79.75 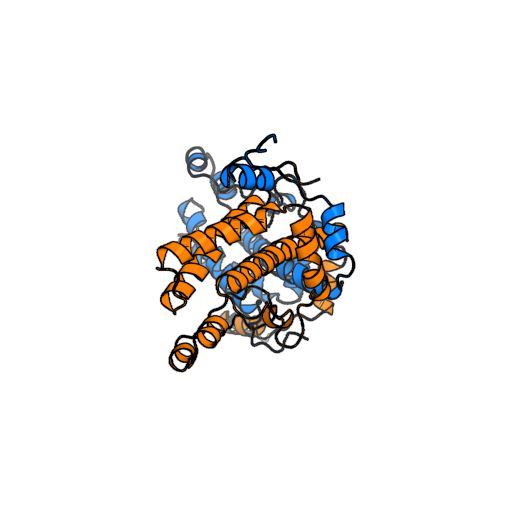100 VAL A N 1
ATOM 786 C CA . VAL A 1 100 ? 12.82 -9.68 -16.344 1 79.75 100 VAL A CA 1
ATOM 787 C C . VAL A 1 100 ? 11.648 -10.195 -15.508 1 79.75 100 VAL A C 1
ATOM 789 O O . VAL A 1 100 ? 10.562 -9.625 -15.539 1 79.75 100 VAL A O 1
ATOM 792 N N . GLU A 1 101 ? 11.781 -11.258 -14.766 1 84.94 101 GLU A N 1
ATOM 793 C CA . GLU A 1 101 ? 10.727 -11.797 -13.922 1 84.94 101 GLU A CA 1
ATOM 794 C C . GLU A 1 101 ? 10.117 -10.711 -13.031 1 84.94 101 GLU A C 1
ATOM 796 O O . GLU A 1 101 ? 10.844 -9.969 -12.367 1 84.94 101 GLU A O 1
ATOM 801 N N . PRO A 1 102 ? 8.703 -10.586 -13 1 75.81 102 PRO A N 1
ATOM 802 C CA . PRO A 1 102 ? 8.047 -9.602 -12.133 1 75.81 102 PRO A CA 1
ATOM 803 C C . PRO A 1 102 ? 8.367 -9.82 -10.656 1 75.81 102 PRO A C 1
ATOM 805 O O . PRO A 1 102 ? 8.445 -10.961 -10.195 1 75.81 102 PRO A O 1
ATOM 808 N N . ARG A 1 103 ? 8.672 -8.75 -9.93 1 64.44 103 ARG A N 1
ATOM 809 C CA . ARG A 1 103 ? 8.938 -8.781 -8.492 1 64.44 103 ARG A CA 1
ATOM 810 C C . ARG A 1 103 ? 8.109 -7.723 -7.766 1 64.44 103 ARG A C 1
ATOM 812 O O . ARG A 1 103 ? 8.172 -6.539 -8.102 1 64.44 103 ARG A O 1
ATOM 819 N N . PHE A 1 104 ? 7.008 -8.07 -7.102 1 54.75 104 PHE A N 1
ATOM 820 C CA . PHE A 1 104 ? 6.145 -7.098 -6.438 1 54.75 104 PHE A CA 1
ATOM 821 C C . PHE A 1 104 ? 6.523 -6.953 -4.969 1 54.75 104 PHE A C 1
ATOM 823 O O . PHE A 1 104 ? 6.113 -5.996 -4.309 1 54.75 104 PHE A O 1
ATOM 830 N N . PHE A 1 105 ? 7.152 -7.891 -4.297 1 50.47 105 PHE A N 1
ATOM 831 C CA . PHE A 1 105 ? 7.129 -7.914 -2.84 1 50.47 105 PHE A CA 1
ATOM 832 C C . PHE A 1 105 ? 7.738 -6.641 -2.266 1 50.47 105 PHE A C 1
ATOM 834 O O . PHE A 1 105 ? 8.641 -6.051 -2.869 1 50.47 105 PHE A O 1
ATOM 841 N N . LEU A 1 106 ? 6.902 -5.988 -1.332 1 46.25 106 LEU A N 1
ATOM 842 C CA . LEU A 1 106 ? 7.371 -4.879 -0.513 1 46.25 106 LEU A CA 1
ATOM 843 C C . LEU A 1 106 ? 8.68 -5.23 0.193 1 46.25 106 LEU A C 1
ATOM 845 O O . LEU A 1 106 ? 8.688 -6.062 1.104 1 46.25 106 LEU A O 1
ATOM 849 N N . ARG A 1 107 ? 9.656 -5.48 -0.42 1 43 107 ARG A N 1
ATOM 850 C CA . ARG A 1 107 ? 10.914 -5.828 0.231 1 43 107 ARG A CA 1
ATOM 851 C C . ARG A 1 107 ? 11.562 -4.602 0.861 1 43 107 ARG A C 1
ATOM 853 O O . ARG A 1 107 ? 11.508 -3.504 0.301 1 43 107 ARG A O 1
ATOM 860 N N . SER A 1 108 ? 11.617 -4.68 2.156 1 41.59 108 SER A N 1
ATOM 861 C CA . SER A 1 108 ? 12.594 -3.74 2.709 1 41.59 108 SER A CA 1
ATOM 862 C C . SER A 1 108 ? 13.961 -3.924 2.072 1 41.59 108 SER A C 1
ATOM 864 O O . SER A 1 108 ? 14.375 -5.051 1.783 1 41.59 108 SER A O 1
ATOM 866 N N . PRO A 1 109 ? 14.531 -3.092 1.553 1 40.06 109 PRO A N 1
ATOM 867 C CA . PRO A 1 109 ? 15.844 -3.246 0.917 1 40.06 109 PRO A CA 1
ATOM 868 C C . PRO A 1 109 ? 16.75 -4.207 1.676 1 40.06 109 PRO A C 1
ATOM 870 O O . PRO A 1 109 ? 17.531 -4.945 1.061 1 40.06 109 PRO A O 1
ATOM 873 N N . LYS A 1 110 ? 17.297 -3.807 2.857 1 41.34 110 LYS A N 1
ATOM 874 C CA . LYS A 1 110 ? 18.375 -4.496 3.549 1 41.34 110 LYS A CA 1
ATOM 875 C C . LYS A 1 110 ? 17.938 -5.871 4.035 1 41.34 110 LYS A C 1
ATOM 877 O O . LYS A 1 110 ? 18.75 -6.66 4.523 1 41.34 110 LYS A O 1
ATOM 882 N N . ASN A 1 111 ? 16.688 -6.402 4.129 1 43.06 111 ASN A N 1
ATOM 883 C CA . ASN A 1 111 ? 16.422 -7.711 4.707 1 43.06 111 ASN A CA 1
ATOM 884 C C . ASN A 1 111 ? 15.203 -8.367 4.062 1 43.06 111 ASN A C 1
ATOM 886 O O . ASN A 1 111 ? 14.414 -7.699 3.389 1 43.06 111 ASN A O 1
ATOM 890 N N . ASP A 1 112 ? 14.656 -9.578 4.949 1 46.84 112 ASP A N 1
ATOM 891 C CA . ASP A 1 112 ? 13.672 -10.648 5.055 1 46.84 112 ASP A CA 1
ATOM 892 C C . ASP A 1 112 ? 12.25 -10.094 4.973 1 46.84 112 ASP A C 1
ATOM 894 O O . ASP A 1 112 ? 11.977 -9.008 5.48 1 46.84 112 ASP A O 1
ATOM 898 N N . LEU A 1 113 ? 11.648 -10.414 3.973 1 55.62 113 LEU A N 1
ATOM 899 C CA . LEU A 1 113 ? 10.211 -10.242 4.086 1 55.62 113 LEU A CA 1
ATOM 900 C C . LEU A 1 113 ? 9.758 -10.406 5.535 1 55.62 113 LEU A C 1
ATOM 902 O O . LEU A 1 113 ? 9.93 -11.469 6.129 1 55.62 113 LEU A O 1
ATOM 906 N N . LEU A 1 114 ? 9.547 -9.141 6.168 1 61.78 114 LEU A N 1
ATOM 907 C CA . LEU A 1 114 ? 9.117 -9.172 7.562 1 61.78 114 LEU A CA 1
ATOM 908 C C . LEU A 1 114 ? 8.062 -10.25 7.785 1 61.78 114 LEU A C 1
ATOM 910 O O . LEU A 1 114 ? 7.883 -10.727 8.906 1 61.78 114 LEU A O 1
ATOM 914 N N . HIS A 1 115 ? 7.617 -10.703 6.617 1 69.69 115 HIS A N 1
ATOM 915 C CA . HIS A 1 115 ? 6.578 -11.719 6.773 1 69.69 115 HIS A CA 1
ATOM 916 C C . HIS A 1 115 ? 6.852 -12.93 5.891 1 69.69 115 HIS A C 1
ATOM 918 O O . HIS A 1 115 ? 5.922 -13.562 5.387 1 69.69 115 HIS A O 1
ATOM 924 N N . GLU A 1 116 ? 8.18 -13.227 5.777 1 70.44 116 GLU A N 1
ATOM 925 C CA . GLU A 1 116 ? 8.602 -14.328 4.91 1 70.44 116 GLU A CA 1
ATOM 926 C C . GLU A 1 116 ? 7.887 -15.625 5.281 1 70.44 116 GLU A C 1
ATOM 928 O O . GLU A 1 116 ? 7.387 -16.328 4.406 1 70.44 116 GLU A O 1
ATOM 933 N N . LYS A 1 117 ? 7.859 -15.828 6.539 1 70.56 117 LYS A N 1
ATOM 934 C CA . LYS A 1 117 ? 7.219 -17.062 6.992 1 70.56 117 LYS A CA 1
ATOM 935 C C . LYS A 1 117 ? 5.742 -17.094 6.609 1 70.56 117 LYS A C 1
ATOM 937 O O . LYS A 1 117 ? 5.215 -18.141 6.223 1 70.56 117 LYS A O 1
ATOM 942 N N . ASN A 1 118 ? 5.137 -15.953 6.703 1 74.75 118 ASN A N 1
ATOM 943 C CA . ASN A 1 118 ? 3.725 -15.867 6.344 1 74.75 118 ASN A CA 1
ATOM 944 C C . ASN A 1 118 ? 3.52 -16 4.836 1 74.75 118 ASN A C 1
ATOM 946 O O . ASN A 1 118 ? 2.539 -16.594 4.391 1 74.75 118 ASN A O 1
ATOM 950 N N . LEU A 1 119 ? 4.52 -15.523 4.16 1 76.38 119 LEU A N 1
ATOM 951 C CA . LEU A 1 119 ? 4.406 -15.594 2.707 1 76.38 119 LEU A CA 1
ATOM 952 C C . LEU A 1 119 ? 4.57 -17.031 2.213 1 76.38 119 LEU A C 1
ATOM 954 O O . LEU A 1 119 ? 3.992 -17.406 1.192 1 76.38 119 LEU A O 1
ATOM 958 N N . ILE A 1 120 ? 5.316 -17.719 2.988 1 75.12 120 ILE A N 1
ATOM 959 C CA . ILE A 1 120 ? 5.5 -19.125 2.627 1 75.12 120 ILE A CA 1
ATOM 960 C C . ILE A 1 120 ? 4.203 -19.891 2.861 1 75.12 120 ILE A C 1
ATOM 962 O O . ILE A 1 120 ? 3.838 -20.766 2.068 1 75.12 120 ILE A O 1
ATOM 966 N N . ALA A 1 121 ? 3.473 -19.516 3.816 1 78.56 121 ALA A N 1
ATOM 967 C CA . ALA A 1 121 ? 2.273 -20.25 4.207 1 78.56 121 ALA A CA 1
ATOM 968 C C . ALA A 1 121 ? 1.042 -19.719 3.482 1 78.56 121 ALA A C 1
ATOM 970 O O . ALA A 1 121 ? 0.012 -20.391 3.414 1 78.56 121 ALA A O 1
ATOM 971 N N . SER A 1 122 ? 1.104 -18.578 2.848 1 87.94 122 SER A N 1
ATOM 972 C CA . SER A 1 122 ? -0.089 -17.891 2.357 1 87.94 122 SER A CA 1
ATOM 973 C C . SER A 1 122 ? -0.542 -18.469 1.018 1 87.94 122 SER A C 1
ATOM 975 O O . SER A 1 122 ? -1.74 -18.641 0.784 1 87.94 122 SER A O 1
ATOM 977 N N . PRO A 1 123 ? 0.396 -18.859 0.178 1 89.25 123 PRO A N 1
ATOM 978 C CA . PRO A 1 123 ? -0.056 -19.391 -1.108 1 89.25 123 PRO A CA 1
ATOM 979 C C . PRO A 1 123 ? -0.852 -20.688 -0.964 1 89.25 123 PRO A C 1
ATOM 981 O O . PRO A 1 123 ? -1.916 -20.828 -1.57 1 89.25 123 PRO A O 1
ATOM 984 N N . PRO A 1 124 ? -0.421 -21.594 -0.117 1 91.75 124 PRO A N 1
ATOM 985 C CA . PRO A 1 124 ? -1.254 -22.781 0.094 1 91.75 124 PRO A CA 1
ATOM 986 C C . PRO A 1 124 ? -2.654 -22.438 0.596 1 91.75 124 PRO A C 1
ATOM 988 O O . PRO A 1 124 ? -3.625 -23.109 0.238 1 91.75 124 PRO A O 1
ATOM 991 N N . PHE A 1 125 ? -2.795 -21.516 1.413 1 91.94 125 PHE A N 1
ATOM 992 C CA . PHE A 1 125 ? -4.094 -21.062 1.894 1 91.94 125 PHE A CA 1
ATOM 993 C C . PHE A 1 125 ? -4.953 -20.562 0.738 1 91.94 125 PHE A C 1
ATOM 995 O O . PHE A 1 125 ? -6.113 -20.969 0.604 1 91.94 125 PHE A O 1
ATOM 1002 N N . VAL A 1 126 ? -4.41 -19.719 -0.108 1 93.25 126 VAL A N 1
ATOM 1003 C CA . VAL A 1 126 ? -5.141 -19.172 -1.243 1 93.25 126 VAL A CA 1
ATOM 1004 C C . VAL A 1 126 ? -5.512 -20.281 -2.217 1 93.25 126 VAL A C 1
ATOM 1006 O O . VAL A 1 126 ? -6.629 -20.312 -2.734 1 93.25 126 VAL A O 1
ATOM 1009 N N . ASP A 1 127 ? -4.59 -21.219 -2.359 1 94.94 127 ASP A N 1
ATOM 1010 C CA . ASP A 1 127 ? -4.852 -22.359 -3.217 1 94.94 127 ASP A CA 1
ATOM 1011 C C . ASP A 1 127 ? -6.035 -23.172 -2.699 1 94.94 127 ASP A C 1
ATOM 1013 O O . ASP A 1 127 ? -6.852 -23.672 -3.484 1 94.94 127 ASP A O 1
ATOM 1017 N N . SER A 1 128 ? -6.047 -23.359 -1.469 1 94.19 128 SER A N 1
ATOM 1018 C CA . SER A 1 128 ? -7.117 -24.141 -0.861 1 94.19 128 SER A CA 1
ATOM 1019 C C . SER A 1 128 ? -8.453 -23.422 -0.96 1 94.19 128 SER A C 1
ATOM 1021 O O . SER A 1 128 ? -9.484 -24.047 -1.229 1 94.19 128 SER A O 1
ATOM 1023 N N . ARG A 1 129 ? -8.469 -22.141 -0.846 1 91.62 129 ARG A N 1
ATOM 1024 C CA . ARG A 1 129 ? -9.688 -21.344 -0.846 1 91.62 129 ARG A CA 1
ATOM 1025 C C . ARG A 1 129 ? -10.203 -21.125 -2.266 1 91.62 129 ARG A C 1
ATOM 1027 O O . ARG A 1 129 ? -11.414 -21.109 -2.494 1 91.62 129 ARG A O 1
ATOM 1034 N N . PHE A 1 130 ? -9.227 -20.875 -3.176 1 94.56 130 PHE A N 1
ATOM 1035 C CA . PHE A 1 130 ? -9.562 -20.578 -4.562 1 94.56 130 PHE A CA 1
ATOM 1036 C C . PHE A 1 130 ? -8.719 -21.422 -5.516 1 94.56 130 PHE A C 1
ATOM 1038 O O . PHE A 1 130 ? -7.887 -20.891 -6.25 1 94.56 130 PHE A O 1
ATOM 1045 N N . PRO A 1 131 ? -9 -22.672 -5.684 1 94 131 PRO A N 1
ATOM 1046 C CA . PRO A 1 131 ? -8.164 -23.562 -6.504 1 94 131 PRO A CA 1
ATOM 1047 C C . PRO A 1 131 ? -8.195 -23.188 -7.984 1 94 131 PRO A C 1
ATOM 1049 O O . PRO A 1 131 ? -7.289 -23.547 -8.734 1 94 131 PRO A O 1
ATOM 1052 N N . SER A 1 132 ? -9.18 -22.438 -8.375 1 96.25 132 SER A N 1
ATOM 1053 C CA . SER A 1 132 ? -9.328 -22.094 -9.781 1 96.25 132 SER A CA 1
ATOM 1054 C C . SER A 1 132 ? -8.281 -21.094 -10.227 1 96.25 132 SER A C 1
ATOM 1056 O O . SER A 1 132 ? -8.023 -20.938 -11.422 1 96.25 132 SER A O 1
ATOM 1058 N N . ILE A 1 133 ? -7.668 -20.375 -9.289 1 97.06 133 ILE A N 1
ATOM 1059 C CA . ILE A 1 133 ? -6.73 -19.312 -9.633 1 97.06 133 ILE A CA 1
ATOM 1060 C C . ILE A 1 133 ? -5.559 -19.891 -10.422 1 97.06 133 ILE A C 1
ATOM 1062 O O . ILE A 1 133 ? -5.176 -19.359 -11.461 1 97.06 133 ILE A O 1
ATOM 1066 N N . ARG A 1 134 ? -5.043 -21 -9.969 1 96.75 134 ARG A N 1
ATOM 1067 C CA . ARG A 1 134 ? -3.936 -21.625 -10.688 1 96.75 134 ARG A CA 1
ATOM 1068 C C . ARG A 1 134 ? -4.352 -22.031 -12.094 1 96.75 134 ARG A C 1
ATOM 1070 O O . ARG A 1 134 ? -3.588 -21.844 -13.047 1 96.75 134 ARG A O 1
ATOM 1077 N N . LYS A 1 135 ? -5.48 -22.516 -12.219 1 96.62 135 LYS A N 1
ATOM 1078 C CA . LYS A 1 135 ? -5.98 -22.953 -13.523 1 96.62 135 LYS A CA 1
ATOM 1079 C C . LYS A 1 135 ? -6.121 -21.766 -14.477 1 96.62 135 LYS A C 1
ATOM 1081 O O . LYS A 1 135 ? -5.859 -21.891 -15.68 1 96.62 135 LYS A O 1
ATOM 1086 N N . ILE A 1 136 ? -6.582 -20.672 -13.992 1 97.5 136 ILE A N 1
ATOM 1087 C CA . ILE A 1 136 ? -6.734 -19.469 -14.805 1 97.5 136 ILE A CA 1
ATOM 1088 C C . ILE A 1 136 ? -5.375 -19.047 -15.359 1 97.5 136 ILE A C 1
ATOM 1090 O O . ILE A 1 136 ? -5.246 -18.781 -16.562 1 97.5 136 ILE A O 1
ATOM 1094 N N . PHE A 1 137 ? -4.355 -19.031 -14.523 1 97.69 137 PHE A N 1
ATOM 1095 C CA . PHE A 1 137 ? -3.006 -18.703 -14.969 1 97.69 137 PHE A CA 1
ATOM 1096 C C . PHE A 1 137 ? -2.529 -19.703 -16.016 1 97.69 137 PHE A C 1
ATOM 1098 O O . PHE A 1 137 ? -2.043 -19.312 -17.078 1 97.69 137 PHE A O 1
ATOM 1105 N N . ARG A 1 138 ? -2.719 -20.969 -15.742 1 97.06 138 ARG A N 1
ATOM 1106 C CA . ARG A 1 138 ? -2.246 -22.031 -16.625 1 97.06 138 ARG A CA 1
ATOM 1107 C C . ARG A 1 138 ? -2.859 -21.891 -18.016 1 97.06 138 ARG A C 1
ATOM 1109 O O . ARG A 1 138 ? -2.15 -21.969 -19.016 1 97.06 138 ARG A O 1
ATOM 1116 N N . ARG A 1 139 ? -4.094 -21.734 -18 1 96.75 139 ARG A N 1
ATOM 1117 C CA . ARG A 1 139 ? -4.789 -21.625 -19.281 1 96.75 139 ARG A CA 1
ATOM 1118 C C . ARG A 1 139 ? -4.277 -20.438 -20.094 1 96.75 139 ARG A C 1
ATOM 1120 O O . ARG A 1 139 ? -4.055 -20.547 -21.297 1 96.75 139 ARG A O 1
ATOM 1127 N N . ARG A 1 140 ? -4.133 -19.297 -19.406 1 97.25 140 ARG A N 1
ATOM 1128 C CA . ARG A 1 140 ? -3.623 -18.109 -20.078 1 97.25 140 ARG A CA 1
ATOM 1129 C C . ARG A 1 140 ? -2.244 -18.375 -20.688 1 97.25 140 ARG A C 1
ATOM 1131 O O . ARG A 1 140 ? -1.984 -18.016 -21.828 1 97.25 140 ARG A O 1
ATOM 1138 N N . PHE A 1 141 ? -1.346 -18.969 -19.906 1 97.75 141 PHE A N 1
ATOM 1139 C CA . PHE A 1 141 ? 0.017 -19.219 -20.359 1 97.75 141 PHE A CA 1
ATOM 1140 C C . PHE A 1 141 ? 0.031 -20.25 -21.484 1 97.75 141 PHE A C 1
ATOM 1142 O O . PHE A 1 141 ? 0.79 -20.125 -22.453 1 97.75 141 PHE A O 1
ATOM 1149 N N . ASP A 1 142 ? -0.814 -21.266 -21.438 1 96.12 142 ASP A N 1
ATOM 1150 C CA . ASP A 1 142 ? -0.928 -22.25 -22.5 1 96.12 142 ASP A CA 1
ATOM 1151 C C . ASP A 1 142 ? -1.368 -21.594 -23.812 1 96.12 142 ASP A C 1
ATOM 1153 O O . ASP A 1 142 ? -0.817 -21.891 -24.875 1 96.12 142 ASP A O 1
ATOM 1157 N N . GLU A 1 143 ? -2.336 -20.75 -23.688 1 96.75 143 GLU A N 1
ATOM 1158 C CA . GLU A 1 143 ? -2.826 -20.031 -24.859 1 96.75 143 GLU A CA 1
ATOM 1159 C C . GLU A 1 143 ? -1.719 -19.188 -25.5 1 96.75 143 GLU A C 1
ATOM 1161 O O . GLU A 1 143 ? -1.538 -19.234 -26.719 1 96.75 143 GLU A O 1
ATOM 1166 N N . ILE A 1 144 ? -1.004 -18.469 -24.641 1 97.19 144 ILE A N 1
ATOM 1167 C CA . ILE A 1 144 ? 0.062 -17.594 -25.141 1 97.19 144 ILE A CA 1
ATOM 1168 C C . ILE A 1 144 ? 1.171 -18.453 -25.75 1 97.19 144 ILE A C 1
ATOM 1170 O O . ILE A 1 144 ? 1.67 -18.156 -26.828 1 97.19 144 ILE A O 1
ATOM 1174 N N . PHE A 1 145 ? 1.515 -19.5 -25.062 1 96.81 145 PHE A N 1
ATOM 1175 C CA . PHE A 1 145 ? 2.568 -20.391 -25.547 1 96.81 145 PHE A CA 1
ATOM 1176 C C . PHE A 1 145 ? 2.209 -20.984 -26.906 1 96.81 145 PHE A C 1
ATOM 1178 O O . PHE A 1 145 ? 3.045 -21.031 -27.812 1 96.81 145 PHE A O 1
ATOM 1185 N N . GLN A 1 146 ? 0.988 -21.391 -27.047 1 95.94 146 GLN A N 1
ATOM 1186 C CA . GLN A 1 146 ? 0.502 -21.922 -28.312 1 95.94 146 GLN A CA 1
ATOM 1187 C C . GLN A 1 146 ? 0.548 -20.859 -29.406 1 95.94 146 GLN A C 1
ATOM 1189 O O . GLN A 1 146 ? 0.994 -21.125 -30.531 1 95.94 146 GLN A O 1
ATOM 1194 N N . SER A 1 147 ? 0.204 -19.688 -29.109 1 95.88 147 SER A N 1
ATOM 1195 C CA . SER A 1 147 ? 0.132 -18.609 -30.078 1 95.88 147 SER A CA 1
ATOM 1196 C C . SER A 1 147 ? 1.524 -18.172 -30.516 1 95.88 147 SER A C 1
ATOM 1198 O O . SER A 1 147 ? 1.688 -17.594 -31.609 1 95.88 147 SER A O 1
ATOM 1200 N N . CYS A 1 148 ? 2.525 -18.516 -29.688 1 95.31 148 CYS A N 1
ATOM 1201 C CA . CYS A 1 148 ? 3.9 -18.141 -29.984 1 95.31 148 CYS A CA 1
ATOM 1202 C C . CYS A 1 148 ? 4.652 -19.281 -30.656 1 95.31 148 CYS A C 1
ATOM 1204 O O . CYS A 1 148 ? 5.887 -19.281 -30.703 1 95.31 148 CYS A O 1
ATOM 1206 N N . GLY A 1 149 ? 3.965 -20.266 -31.172 1 94.31 149 GLY A N 1
ATOM 1207 C CA . GLY A 1 149 ? 4.574 -21.359 -31.922 1 94.31 149 GLY A CA 1
ATOM 1208 C C . GLY A 1 149 ? 5.25 -22.391 -31.016 1 94.31 149 GLY A C 1
ATOM 1209 O O . GLY A 1 149 ? 6.152 -23.109 -31.453 1 94.31 149 GLY A O 1
ATOM 1210 N N . LYS A 1 150 ? 4.98 -22.297 -29.688 1 93.56 150 LYS A N 1
ATOM 1211 C CA . LYS A 1 150 ? 5.48 -23.25 -28.703 1 93.56 150 LYS A CA 1
ATOM 1212 C C . LYS A 1 150 ? 7 -23.188 -28.594 1 93.56 150 LYS A C 1
ATOM 1214 O O . LYS A 1 150 ? 7.66 -24.203 -28.391 1 93.56 150 LYS A O 1
ATOM 1219 N N . GLU A 1 151 ? 7.539 -22.031 -28.859 1 94.31 151 GLU A N 1
ATOM 1220 C CA . GLU A 1 151 ? 8.969 -21.781 -28.719 1 94.31 151 GLU A CA 1
ATOM 1221 C C . GLU A 1 151 ? 9.266 -20.875 -27.531 1 94.31 151 GLU A C 1
ATOM 1223 O O . GLU A 1 151 ? 8.547 -19.906 -27.297 1 94.31 151 GLU A O 1
ATOM 1228 N N . ILE A 1 152 ? 10.258 -21.219 -26.828 1 95.25 152 ILE A N 1
ATOM 1229 C CA . ILE A 1 152 ? 10.664 -20.391 -25.703 1 95.25 152 ILE A CA 1
ATOM 1230 C C . ILE A 1 152 ? 11.781 -19.453 -26.141 1 95.25 152 ILE A C 1
ATOM 1232 O O . ILE A 1 152 ? 12.914 -19.875 -26.359 1 95.25 152 ILE A O 1
ATOM 1236 N N . ASN A 1 153 ? 11.484 -18.312 -26.375 1 93.94 153 ASN A N 1
ATOM 1237 C CA . ASN A 1 153 ? 12.398 -17.219 -26.719 1 93.94 153 ASN A CA 1
ATOM 1238 C C . ASN A 1 153 ? 12.016 -15.922 -26.016 1 93.94 153 ASN A C 1
ATOM 1240 O O . ASN A 1 153 ? 11.062 -15.898 -25.219 1 93.94 153 ASN A O 1
ATOM 1244 N N . THR A 1 154 ? 12.773 -14.875 -26.25 1 90.31 154 THR A N 1
ATOM 1245 C CA . THR A 1 154 ? 12.57 -13.617 -25.531 1 90.31 154 THR A CA 1
ATOM 1246 C C . THR A 1 154 ? 11.18 -13.047 -25.828 1 90.31 154 THR A C 1
ATOM 1248 O O . THR A 1 154 ? 10.531 -12.5 -24.938 1 90.31 154 THR A O 1
ATOM 1251 N N . LYS A 1 155 ? 10.758 -13.25 -27.016 1 91.56 155 LYS A N 1
ATOM 1252 C CA . LYS A 1 155 ? 9.438 -12.766 -27.406 1 91.56 155 LYS A CA 1
ATOM 1253 C C . LYS A 1 155 ? 8.344 -13.5 -26.641 1 91.56 155 LYS A C 1
ATOM 1255 O O . LYS A 1 155 ? 7.406 -12.875 -26.125 1 91.56 155 LYS A O 1
ATOM 1260 N N . THR A 1 156 ? 8.438 -14.797 -26.625 1 95.69 156 THR A N 1
ATOM 1261 C CA . THR A 1 156 ? 7.473 -15.609 -25.891 1 95.69 156 THR A CA 1
ATOM 1262 C C . THR A 1 156 ? 7.465 -15.227 -24.406 1 95.69 156 THR A C 1
ATOM 1264 O O . THR A 1 156 ? 6.398 -15.07 -23.812 1 95.69 156 THR A O 1
ATOM 1267 N N . ILE A 1 157 ? 8.625 -15 -23.812 1 93.25 157 ILE A N 1
ATOM 1268 C CA . ILE A 1 157 ? 8.758 -14.625 -22.406 1 93.25 157 ILE A CA 1
ATOM 1269 C C . ILE A 1 157 ? 8.055 -13.289 -22.156 1 93.25 157 ILE A C 1
ATOM 1271 O O . ILE A 1 157 ? 7.285 -13.156 -21.203 1 93.25 157 ILE A O 1
ATOM 1275 N N . ASP A 1 158 ? 8.266 -12.383 -23.031 1 90.38 158 ASP A N 1
ATOM 1276 C CA . ASP A 1 158 ? 7.645 -11.062 -22.875 1 90.38 158 ASP A CA 1
ATOM 1277 C C . ASP A 1 158 ? 6.121 -11.164 -22.938 1 90.38 158 ASP A C 1
ATOM 1279 O O . ASP A 1 158 ? 5.422 -10.531 -22.141 1 90.38 158 ASP A O 1
ATOM 1283 N N . GLN A 1 159 ? 5.672 -11.984 -23.844 1 93.88 159 GLN A N 1
ATOM 1284 C CA . GLN A 1 159 ? 4.23 -12.156 -23.984 1 93.88 159 GLN A CA 1
ATOM 1285 C C . GLN A 1 159 ? 3.646 -12.883 -22.766 1 93.88 159 GLN A C 1
ATOM 1287 O O . GLN A 1 159 ? 2.553 -12.547 -22.312 1 93.88 159 GLN A O 1
ATOM 1292 N N . MET A 1 160 ? 4.379 -13.805 -22.266 1 95.38 160 MET A N 1
ATOM 1293 C CA . MET A 1 160 ? 3.939 -14.531 -21.078 1 95.38 160 MET A CA 1
ATOM 1294 C C . MET A 1 160 ? 3.895 -13.609 -19.875 1 95.38 160 MET A C 1
ATOM 1296 O O . MET A 1 160 ? 2.951 -13.656 -19.078 1 95.38 160 MET A O 1
ATOM 1300 N N . ILE A 1 161 ? 4.848 -12.742 -19.672 1 90.5 161 ILE A N 1
ATOM 1301 C CA . ILE A 1 161 ? 4.879 -11.766 -18.594 1 90.5 161 ILE A CA 1
ATOM 1302 C C . ILE A 1 161 ? 3.697 -10.805 -18.719 1 90.5 161 ILE A C 1
ATOM 1304 O O . ILE A 1 161 ? 3.051 -10.469 -17.734 1 90.5 161 ILE A O 1
ATOM 1308 N N . GLY A 1 162 ? 3.453 -10.43 -19.984 1 90.12 162 GLY A N 1
ATOM 1309 C CA . GLY A 1 162 ? 2.254 -9.641 -20.234 1 90.12 162 GLY A CA 1
ATOM 1310 C C . GLY A 1 162 ? 0.982 -10.352 -19.797 1 90.12 162 GLY A C 1
ATOM 1311 O O . GLY A 1 162 ? 0.12 -9.758 -19.156 1 90.12 162 GLY A O 1
ATOM 1312 N N . GLY A 1 163 ? 0.856 -11.602 -20.203 1 93.62 163 GLY A N 1
ATOM 1313 C CA . GLY A 1 163 ? -0.279 -12.414 -19.797 1 93.62 163 GLY A CA 1
ATOM 1314 C C . GLY A 1 163 ? -0.402 -12.555 -18.297 1 93.62 163 GLY A C 1
ATOM 1315 O O . GLY A 1 163 ? -1.508 -12.516 -17.75 1 93.62 163 GLY A O 1
ATOM 1316 N N . PHE A 1 164 ? 0.762 -12.664 -17.609 1 93.5 164 PHE A N 1
ATOM 1317 C CA . PHE A 1 164 ? 0.8 -12.727 -16.156 1 93.5 164 PHE A CA 1
ATOM 1318 C C . PHE A 1 164 ? 0.133 -11.492 -15.555 1 93.5 164 PHE A C 1
ATOM 1320 O O . PHE A 1 164 ? -0.733 -11.617 -14.688 1 93.5 164 PHE A O 1
ATOM 1327 N N . PHE A 1 165 ? 0.475 -10.352 -16.016 1 88.31 165 PHE A N 1
ATOM 1328 C CA . PHE A 1 165 ? -0.044 -9.117 -15.445 1 88.31 165 PHE A CA 1
ATOM 1329 C C . PHE A 1 165 ? -1.542 -8.992 -15.695 1 88.31 165 PHE A C 1
ATOM 1331 O O . PHE A 1 165 ? -2.283 -8.516 -14.836 1 88.31 165 PHE A O 1
ATOM 1338 N N . VAL A 1 166 ? -1.95 -9.43 -16.828 1 89.06 166 VAL A N 1
ATOM 1339 C CA . VAL A 1 166 ? -3.369 -9.344 -17.156 1 89.06 166 VAL A CA 1
ATOM 1340 C C . VAL A 1 166 ? -4.176 -10.203 -16.188 1 89.06 166 VAL A C 1
ATOM 1342 O O . VAL A 1 166 ? -5.145 -9.727 -15.586 1 89.06 166 VAL A O 1
ATOM 1345 N N . VAL A 1 167 ? -3.762 -11.422 -16.016 1 94.62 167 VAL A N 1
ATOM 1346 C CA . VAL A 1 167 ? -4.484 -12.328 -15.133 1 94.62 167 VAL A CA 1
ATOM 1347 C C . VAL A 1 167 ? -4.344 -11.852 -13.688 1 94.62 167 VAL A C 1
ATOM 1349 O O . VAL A 1 167 ? -5.328 -11.82 -12.945 1 94.62 167 VAL A O 1
ATOM 1352 N N . TYR A 1 168 ? -3.16 -11.477 -13.305 1 91.75 168 TYR A N 1
ATOM 1353 C CA . TYR A 1 168 ? -2.891 -11.008 -11.945 1 91.75 168 TYR A CA 1
ATOM 1354 C C . TYR A 1 168 ? -3.828 -9.867 -11.562 1 91.75 168 TYR A C 1
ATOM 1356 O O . TYR A 1 168 ? -4.484 -9.922 -10.523 1 91.75 168 TYR A O 1
ATOM 1364 N N . GLN A 1 169 ? -3.941 -8.914 -12.375 1 85.62 169 GLN A N 1
ATOM 1365 C CA . GLN A 1 169 ? -4.777 -7.746 -12.094 1 85.62 169 GLN A CA 1
ATOM 1366 C C . GLN A 1 169 ? -6.254 -8.133 -12.047 1 85.62 169 GLN A C 1
ATOM 1368 O O . GLN A 1 169 ? -7.004 -7.629 -11.203 1 85.62 169 GLN A O 1
ATOM 1373 N N . LYS A 1 170 ? -6.586 -8.961 -12.945 1 89.06 170 LYS A N 1
ATOM 1374 C CA . LYS A 1 170 ? -7.977 -9.406 -13 1 89.06 170 LYS A CA 1
ATOM 1375 C C . LYS A 1 170 ? -8.375 -10.125 -11.711 1 89.06 170 LYS A C 1
ATOM 1377 O O . LYS A 1 170 ? -9.398 -9.805 -11.102 1 89.06 170 LYS A O 1
ATOM 1382 N N . VAL A 1 171 ? -7.547 -11.062 -11.289 1 93.31 171 VAL A N 1
ATOM 1383 C CA . VAL A 1 171 ? -7.832 -11.844 -10.086 1 93.31 171 VAL A CA 1
ATOM 1384 C C . VAL A 1 171 ? -7.711 -10.961 -8.852 1 93.31 171 VAL A C 1
ATOM 1386 O O . VAL A 1 171 ? -8.539 -11.039 -7.938 1 93.31 171 VAL A O 1
ATOM 1389 N N . LYS A 1 172 ? -6.703 -10.148 -8.773 1 87.25 172 LYS A N 1
ATOM 1390 C CA . LYS A 1 172 ? -6.52 -9.227 -7.66 1 87.25 172 LYS A CA 1
ATOM 1391 C C . LYS A 1 172 ? -7.742 -8.336 -7.477 1 87.25 172 LYS A C 1
ATOM 1393 O O . LYS A 1 172 ? -8.219 -8.133 -6.355 1 87.25 172 LYS A O 1
ATOM 1398 N N . ARG A 1 173 ? -8.258 -7.793 -8.531 1 82.19 173 ARG A N 1
ATOM 1399 C CA . ARG A 1 173 ? -9.445 -6.949 -8.477 1 82.19 173 ARG A CA 1
ATOM 1400 C C . ARG A 1 173 ? -10.648 -7.727 -7.953 1 82.19 173 ARG A C 1
ATOM 1402 O O . ARG A 1 173 ? -11.445 -7.191 -7.18 1 82.19 173 ARG A O 1
ATOM 1409 N N . ALA A 1 174 ? -10.75 -8.93 -8.406 1 85.94 174 ALA A N 1
ATOM 1410 C CA . ALA A 1 174 ? -11.852 -9.773 -7.949 1 85.94 174 ALA A CA 1
ATOM 1411 C C . ALA A 1 174 ? -11.766 -10.031 -6.449 1 85.94 174 ALA A C 1
ATOM 1413 O O . ALA A 1 174 ? -12.789 -10.141 -5.773 1 85.94 174 ALA A O 1
ATOM 1414 N N . MET A 1 175 ? -10.531 -10.141 -5.918 1 84.38 175 MET A N 1
ATOM 1415 C CA . MET A 1 175 ? -10.32 -10.477 -4.512 1 84.38 175 MET A CA 1
ATOM 1416 C C . MET A 1 175 ? -10.43 -9.234 -3.637 1 84.38 175 MET A C 1
ATOM 1418 O O . MET A 1 175 ? -10.508 -9.336 -2.41 1 84.38 175 MET A O 1
ATOM 1422 N N . THR A 1 176 ? -10.156 -8.133 -4.176 1 72.56 176 THR A N 1
ATOM 1423 C CA . THR A 1 176 ? -10.227 -6.887 -3.42 1 72.56 176 THR A CA 1
ATOM 1424 C C . THR A 1 176 ? -11.664 -6.387 -3.334 1 72.56 176 THR A C 1
ATOM 1426 O O . THR A 1 176 ? -12.227 -5.926 -4.328 1 72.56 176 THR A O 1
ATOM 1429 N N . PRO A 1 177 ? -12.305 -6.953 -2.27 1 55.72 177 PRO A N 1
ATOM 1430 C CA . PRO A 1 177 ? -13.711 -6.539 -2.178 1 55.72 177 PRO A CA 1
ATOM 1431 C C . PRO A 1 177 ? -13.914 -5.059 -2.506 1 55.72 177 PRO A C 1
ATOM 1433 O O . PRO A 1 177 ? -13.117 -4.219 -2.082 1 55.72 177 PRO A O 1
ATOM 1436 N N . GLY A 1 178 ? -14.617 -4.902 -3.576 1 48.28 178 GLY A N 1
ATOM 1437 C CA . GLY A 1 178 ? -15.047 -3.527 -3.75 1 48.28 178 GLY A CA 1
ATOM 1438 C C . GLY A 1 178 ? -15.555 -2.895 -2.469 1 48.28 178 GLY A C 1
ATOM 1439 O O . GLY A 1 178 ? -15.938 -3.598 -1.531 1 48.28 178 GLY A O 1
ATOM 1440 N N . ARG A 1 179 ? -15.133 -1.702 -2.186 1 44.91 179 ARG A N 1
ATOM 1441 C CA . ARG A 1 179 ? -15.625 -0.884 -1.079 1 44.91 179 ARG A CA 1
ATOM 1442 C C . ARG A 1 179 ? -17.078 -1.222 -0.745 1 44.91 179 ARG A C 1
ATOM 1444 O O . ARG A 1 179 ? -17.5 -1.05 0.395 1 44.91 179 ARG A O 1
ATOM 1451 N N . ASP A 1 180 ? -17.719 -1.688 -1.627 1 43 180 ASP A N 1
ATOM 1452 C CA . ASP A 1 180 ? -19.156 -1.875 -1.521 1 43 180 ASP A CA 1
ATOM 1453 C C . ASP A 1 180 ? -19.5 -3.271 -1.001 1 43 180 ASP A C 1
ATOM 1455 O O . ASP A 1 180 ? -20.656 -3.596 -0.791 1 43 180 ASP A O 1
ATOM 1459 N N . THR A 1 181 ? -18.469 -4.035 -0.805 1 48.34 181 THR A N 1
ATOM 1460 C CA . THR A 1 181 ? -18.922 -5.395 -0.513 1 48.34 181 THR A CA 1
ATOM 1461 C C . THR A 1 181 ? -18.969 -5.633 0.993 1 48.34 181 THR A C 1
ATOM 1463 O O . THR A 1 181 ? -18.156 -5.094 1.744 1 48.34 181 THR A O 1
ATOM 1466 N N . GLU A 1 182 ? -20.094 -6.125 1.461 1 50.88 182 GLU A N 1
ATOM 1467 C CA . GLU A 1 182 ? -20.547 -6.59 2.771 1 50.88 182 GLU A CA 1
ATOM 1468 C C . GLU A 1 182 ? -19.484 -7.473 3.432 1 50.88 182 GLU A C 1
ATOM 1470 O O . GLU A 1 182 ? -19.672 -7.926 4.562 1 50.88 182 GLU A O 1
ATOM 1475 N N . CYS A 1 183 ? -18.547 -7.672 2.754 1 54.53 183 CYS A N 1
ATOM 1476 C CA . CYS A 1 183 ? -17.641 -8.664 3.301 1 54.53 183 CYS A CA 1
ATOM 1477 C C . CYS A 1 183 ? -16.781 -8.062 4.406 1 54.53 183 CYS A C 1
ATOM 1479 O O . CYS A 1 183 ? -15.828 -8.695 4.879 1 54.53 183 CYS A O 1
ATOM 1481 N N . TRP A 1 184 ? -17.094 -6.895 4.777 1 48.78 184 TRP A N 1
ATOM 1482 C CA . TRP A 1 184 ? -16.234 -6.332 5.824 1 48.78 184 TRP A CA 1
ATOM 1483 C C . TRP A 1 184 ? -16.906 -6.465 7.191 1 48.78 184 TRP A C 1
ATOM 1485 O O . TRP A 1 184 ? -17.969 -5.891 7.426 1 48.78 184 TRP A O 1
ATOM 1495 N N . ASP A 1 185 ? -16.984 -7.715 7.707 1 45.06 185 ASP A N 1
ATOM 1496 C CA . ASP A 1 185 ? -17.438 -7.781 9.086 1 45.06 185 ASP A CA 1
ATOM 1497 C C . ASP A 1 185 ? -16.531 -6.996 10.016 1 45.06 185 ASP A C 1
ATOM 1499 O O . ASP A 1 185 ? -15.305 -6.973 9.82 1 45.06 185 ASP A O 1
ATOM 1503 N N . MET B 1 1 ? -19.891 -46.5 -18.703 1 44.12 1 MET B N 1
ATOM 1504 C CA . MET B 1 1 ? -18.828 -45.562 -18.328 1 44.12 1 MET B CA 1
ATOM 1505 C C . MET B 1 1 ? -19.297 -44.125 -18.484 1 44.12 1 MET B C 1
ATOM 1507 O O . MET B 1 1 ? -19.594 -43.688 -19.594 1 44.12 1 MET B O 1
ATOM 1511 N N . ALA B 1 2 ? -19.922 -43.562 -17.516 1 52.38 2 ALA B N 1
ATOM 1512 C CA . ALA B 1 2 ? -20.375 -42.188 -17.656 1 52.38 2 ALA B CA 1
ATOM 1513 C C . ALA B 1 2 ? -19.188 -41.25 -17.906 1 52.38 2 ALA B C 1
ATOM 1515 O O . ALA B 1 2 ? -18.234 -41.219 -17.125 1 52.38 2 ALA B O 1
ATOM 1516 N N . THR B 1 3 ? -18.891 -40.906 -19.078 1 51.41 3 THR B N 1
ATOM 1517 C CA . THR B 1 3 ? -17.938 -39.844 -19.375 1 51.41 3 THR B CA 1
ATOM 1518 C C . THR B 1 3 ? -18.297 -38.562 -18.609 1 51.41 3 THR B C 1
ATOM 1520 O O . THR B 1 3 ? -19.281 -37.906 -18.953 1 51.41 3 THR B O 1
ATOM 1523 N N . THR B 1 4 ? -18.062 -38.531 -17.375 1 52.16 4 THR B N 1
ATOM 1524 C CA . THR B 1 4 ? -18.188 -37.219 -16.734 1 52.16 4 THR B CA 1
ATOM 1525 C C . THR B 1 4 ? -17.531 -36.125 -17.594 1 52.16 4 THR B C 1
ATOM 1527 O O . THR B 1 4 ? -16.312 -36.094 -17.734 1 52.16 4 THR B O 1
ATOM 1530 N N . THR B 1 5 ? -18.156 -35.656 -18.547 1 53.12 5 THR B N 1
ATOM 1531 C CA . THR B 1 5 ? -17.734 -34.531 -19.359 1 53.12 5 THR B CA 1
ATOM 1532 C C . THR B 1 5 ? -17.359 -33.344 -18.469 1 53.12 5 THR B C 1
ATOM 1534 O O . THR B 1 5 ? -18.188 -32.844 -17.703 1 53.12 5 THR B O 1
ATOM 1537 N N . SER B 1 6 ? -16.141 -33.375 -18.047 1 61.62 6 SER B N 1
ATOM 1538 C CA . SER B 1 6 ? -15.664 -32.219 -17.266 1 61.62 6 SER B CA 1
ATOM 1539 C C . SER B 1 6 ? -16.156 -30.906 -17.859 1 61.62 6 SER B C 1
ATOM 1541 O O . SER B 1 6 ? -16.062 -30.688 -19.062 1 61.62 6 SER B O 1
ATOM 1543 N N . GLU B 1 7 ? -17.125 -30.297 -17.344 1 68.69 7 GLU B N 1
ATOM 1544 C CA . GLU B 1 7 ? -17.609 -28.984 -17.75 1 68.69 7 GLU B CA 1
ATOM 1545 C C . GLU B 1 7 ? -16.469 -28.062 -18.188 1 68.69 7 GLU B C 1
ATOM 1547 O O . GLU B 1 7 ? -15.391 -28.094 -17.578 1 68.69 7 GLU B O 1
ATOM 1552 N N . PRO B 1 8 ? -16.625 -27.469 -19.359 1 86.12 8 PRO B N 1
ATOM 1553 C CA . PRO B 1 8 ? -15.594 -26.531 -19.828 1 86.12 8 PRO B CA 1
ATOM 1554 C C . PRO B 1 8 ? -15.266 -25.453 -18.781 1 86.12 8 PRO B C 1
ATOM 1556 O O . PRO B 1 8 ? -16.141 -25.031 -18.031 1 86.12 8 PRO B O 1
ATOM 1559 N N . PHE B 1 9 ? -14.016 -25.266 -18.547 1 91.25 9 PHE B N 1
ATOM 1560 C CA . PHE B 1 9 ? -13.562 -24.25 -17.594 1 91.25 9 PHE B CA 1
ATOM 1561 C C . PHE B 1 9 ? -14.039 -22.875 -18 1 91.25 9 PHE B C 1
ATOM 1563 O O . PHE B 1 9 ? -13.75 -22.406 -19.109 1 91.25 9 PHE B O 1
ATOM 1570 N N . ASP B 1 10 ? -14.93 -22.25 -17.234 1 94.12 10 ASP B N 1
ATOM 1571 C CA . ASP B 1 10 ? -15.445 -20.891 -17.438 1 94.12 10 ASP B CA 1
ATOM 1572 C C . ASP B 1 10 ? -14.727 -19.891 -16.547 1 94.12 10 ASP B C 1
ATOM 1574 O O . ASP B 1 10 ? -15.023 -19.781 -15.359 1 94.12 10 ASP B O 1
ATOM 1578 N N . GLU B 1 11 ? -13.797 -19.172 -17.156 1 94.25 11 GLU B N 1
ATOM 1579 C CA . GLU B 1 11 ? -12.969 -18.25 -16.391 1 94.25 11 GLU B CA 1
ATOM 1580 C C . GLU B 1 11 ? -13.812 -17.156 -15.742 1 94.25 11 GLU B C 1
ATOM 1582 O O . GLU B 1 11 ? -13.602 -16.812 -14.578 1 94.25 11 GLU B O 1
ATOM 1587 N N . ASP B 1 12 ? -14.758 -16.609 -16.516 1 93.75 12 ASP B N 1
ATOM 1588 C CA . ASP B 1 12 ? -15.586 -15.516 -16 1 93.75 12 ASP B CA 1
ATOM 1589 C C . ASP B 1 12 ? -16.422 -15.969 -14.812 1 93.75 12 ASP B C 1
ATOM 1591 O O . ASP B 1 12 ? -16.578 -15.227 -13.844 1 93.75 12 ASP B O 1
ATOM 1595 N N . ALA B 1 13 ? -16.938 -17.172 -14.922 1 94.5 13 ALA B N 1
ATOM 1596 C CA . ALA B 1 13 ? -17.703 -17.734 -13.812 1 94.5 13 ALA B CA 1
ATOM 1597 C C . ALA B 1 13 ? -16.828 -17.906 -12.578 1 94.5 13 ALA B C 1
ATOM 1599 O O . ALA B 1 13 ? -17.25 -17.641 -11.453 1 94.5 13 ALA B O 1
ATOM 1600 N N . GLU B 1 14 ? -15.609 -18.375 -12.781 1 94.69 14 GLU B N 1
ATOM 1601 C CA . GLU B 1 14 ? -14.688 -18.562 -11.656 1 94.69 14 GLU B CA 1
ATOM 1602 C C . GLU B 1 14 ? -14.305 -17.234 -11.031 1 94.69 14 GLU B C 1
ATOM 1604 O O . GLU B 1 14 ? -14.25 -17.109 -9.805 1 94.69 14 GLU B O 1
ATOM 1609 N N . ILE B 1 15 ? -14.078 -16.188 -11.875 1 93.81 15 ILE B N 1
ATOM 1610 C CA . ILE B 1 15 ? -13.742 -14.859 -11.383 1 93.81 15 ILE B CA 1
ATOM 1611 C C . ILE B 1 15 ? -14.914 -14.289 -10.586 1 93.81 15 ILE B C 1
ATOM 1613 O O . ILE B 1 15 ? -14.711 -13.656 -9.555 1 93.81 15 ILE B O 1
ATOM 1617 N N . ALA B 1 16 ? -16.094 -14.484 -11.047 1 90.88 16 ALA B N 1
ATOM 1618 C CA . ALA B 1 16 ? -17.281 -14.031 -10.328 1 90.88 16 ALA B CA 1
ATOM 1619 C C . ALA B 1 16 ? -17.375 -14.672 -8.953 1 90.88 16 ALA B C 1
ATOM 1621 O O . ALA B 1 16 ? -17.75 -14.016 -7.973 1 90.88 16 ALA B O 1
ATOM 1622 N N . LYS B 1 17 ? -17.062 -15.945 -8.867 1 90.56 17 LYS B N 1
ATOM 1623 C CA . LYS B 1 17 ? -17.062 -16.641 -7.586 1 90.56 17 LYS B CA 1
ATOM 1624 C C . LYS B 1 17 ? -16.047 -16.031 -6.629 1 90.56 17 LYS B C 1
ATOM 1626 O O . LYS B 1 17 ? -16.328 -15.859 -5.441 1 90.56 17 LYS B O 1
ATOM 1631 N N . ILE B 1 18 ? -14.852 -15.766 -7.133 1 91.06 18 ILE B N 1
ATOM 1632 C CA . ILE B 1 18 ? -13.805 -15.141 -6.336 1 91.06 18 ILE B CA 1
ATOM 1633 C C . ILE B 1 18 ? -14.273 -13.773 -5.84 1 91.06 18 ILE B C 1
ATOM 1635 O O . ILE B 1 18 ? -14.141 -13.461 -4.652 1 91.06 18 ILE B O 1
ATOM 1639 N N . SER B 1 19 ? -14.906 -13.031 -6.691 1 86.75 19 SER B N 1
ATOM 1640 C CA . SER B 1 19 ? -15.367 -11.68 -6.379 1 86.75 19 SER B CA 1
ATOM 1641 C C . SER B 1 19 ? -16.469 -11.703 -5.324 1 86.75 19 SER B C 1
ATOM 1643 O O . SER B 1 19 ? -16.594 -10.766 -4.539 1 86.75 19 SER B O 1
ATOM 1645 N N . ALA B 1 20 ? -17.219 -12.75 -5.312 1 85.69 20 ALA B N 1
ATOM 1646 C CA . ALA B 1 20 ? -18.344 -12.859 -4.395 1 85.69 20 ALA B CA 1
ATOM 1647 C C . ALA B 1 20 ? -17.891 -13.406 -3.039 1 85.69 20 ALA B C 1
ATOM 1649 O O . ALA B 1 20 ? -18.688 -13.438 -2.09 1 85.69 20 ALA B O 1
ATOM 1650 N N . SER B 1 21 ? -16.688 -13.836 -2.98 1 85 21 SER B N 1
ATOM 1651 C CA . SER B 1 21 ? -16.188 -14.422 -1.74 1 85 21 SER B CA 1
ATOM 1652 C C . SER B 1 21 ? -15.695 -13.352 -0.78 1 85 21 SER B C 1
ATOM 1654 O O . SER B 1 21 ? -15.125 -12.344 -1.208 1 85 21 SER B O 1
ATOM 1656 N N . CYS B 1 22 ? -15.953 -13.641 0.551 1 81.81 22 CYS B N 1
ATOM 1657 C CA . CYS B 1 22 ? -15.5 -12.727 1.592 1 81.81 22 CYS B CA 1
ATOM 1658 C C . CYS B 1 22 ? -14.398 -13.352 2.428 1 81.81 22 CYS B C 1
ATOM 1660 O O . CYS B 1 22 ? -14.445 -14.547 2.73 1 81.81 22 CYS B O 1
ATOM 1662 N N . PHE B 1 23 ? -13.391 -12.562 2.65 1 82.62 23 PHE B N 1
ATOM 1663 C CA . PHE B 1 23 ? -12.422 -12.969 3.658 1 82.62 23 PHE B CA 1
ATOM 1664 C C . PHE B 1 23 ? -12.883 -12.555 5.051 1 82.62 23 PHE B C 1
ATOM 1666 O O . PHE B 1 23 ? -13.273 -11.406 5.266 1 82.62 23 PHE B O 1
ATOM 1673 N N . THR B 1 24 ? -12.867 -13.469 5.973 1 81.69 24 THR B N 1
ATOM 1674 C CA . THR B 1 24 ? -13.266 -13.203 7.352 1 81.69 24 THR B CA 1
ATOM 1675 C C . THR B 1 24 ? -12.047 -12.859 8.203 1 81.69 24 THR B C 1
ATOM 1677 O O . THR B 1 24 ? -10.906 -13.07 7.785 1 81.69 24 THR B O 1
ATOM 1680 N N . SER B 1 25 ? -12.398 -12.367 9.398 1 79.31 25 SER B N 1
ATOM 1681 C CA . SER B 1 25 ? -11.328 -12.102 10.359 1 79.31 25 SER B CA 1
ATOM 1682 C C . SER B 1 25 ? -10.516 -13.367 10.641 1 79.31 25 SER B C 1
ATOM 1684 O O . SER B 1 25 ? -9.297 -13.305 10.789 1 79.31 25 SER B O 1
ATOM 1686 N N . ARG B 1 26 ? -11.211 -14.492 10.664 1 84.12 26 ARG B N 1
ATOM 1687 C CA . ARG B 1 26 ? -10.555 -15.766 10.914 1 84.12 26 ARG B CA 1
ATOM 1688 C C . ARG B 1 26 ? -9.594 -16.125 9.789 1 84.12 26 ARG B C 1
ATOM 1690 O O . ARG B 1 26 ? -8.508 -16.656 10.031 1 84.12 26 ARG B O 1
ATOM 1697 N N . ASP B 1 27 ? -9.938 -15.867 8.562 1 85.44 27 ASP B N 1
ATOM 1698 C CA . ASP B 1 27 ? -9.062 -16.109 7.418 1 85.44 27 ASP B CA 1
ATOM 1699 C C . ASP B 1 27 ? -7.762 -15.305 7.539 1 85.44 27 ASP B C 1
ATOM 1701 O O . ASP B 1 27 ? -6.672 -15.852 7.363 1 85.44 27 ASP B O 1
ATOM 1705 N N . PHE B 1 28 ? -7.938 -14.039 7.895 1 85.19 28 PHE B N 1
ATOM 1706 C CA . PHE B 1 28 ? -6.77 -13.18 8.023 1 85.19 28 PHE B CA 1
ATOM 1707 C C . PHE B 1 28 ? -5.887 -13.625 9.18 1 85.19 28 PHE B C 1
ATOM 1709 O O . PHE B 1 28 ? -4.66 -13.617 9.078 1 85.19 28 PHE B O 1
ATOM 1716 N N . GLU B 1 29 ? -6.523 -14.008 10.211 1 84.25 29 GLU B N 1
ATOM 1717 C CA . GLU B 1 29 ? -5.766 -14.516 11.352 1 84.25 29 GLU B CA 1
ATOM 1718 C C . GLU B 1 29 ? -4.992 -15.781 10.977 1 84.25 29 GLU B C 1
ATOM 1720 O O . GLU B 1 29 ? -3.85 -15.961 11.406 1 84.25 29 GLU B O 1
ATOM 1725 N N . GLN B 1 30 ? -5.551 -16.594 10.195 1 86.62 30 GLN B N 1
ATOM 1726 C CA . GLN B 1 30 ? -4.906 -17.828 9.773 1 86.62 30 GLN B CA 1
ATOM 1727 C C . GLN B 1 30 ? -3.664 -17.547 8.938 1 86.62 30 GLN B C 1
ATOM 1729 O O . GLN B 1 30 ? -2.617 -18.172 9.133 1 86.62 30 GLN B O 1
ATOM 1734 N N . ILE B 1 31 ? -3.764 -16.578 8.102 1 87.69 31 ILE B N 1
ATOM 1735 C CA . ILE B 1 31 ? -2.674 -16.344 7.156 1 87.69 31 ILE B CA 1
ATOM 1736 C C . ILE B 1 31 ? -1.581 -15.516 7.828 1 87.69 31 ILE B C 1
ATOM 1738 O O . ILE B 1 31 ? -0.438 -15.5 7.363 1 87.69 31 ILE B O 1
ATOM 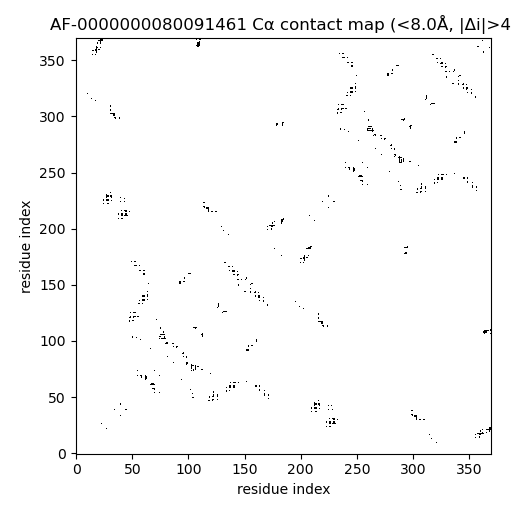1742 N N . THR B 1 32 ? -2.004 -14.891 8.945 1 86.69 32 THR B N 1
ATOM 1743 C CA . THR B 1 32 ? -1.035 -14.039 9.625 1 86.69 32 THR B CA 1
ATOM 1744 C C . THR B 1 32 ? -0.582 -14.664 10.938 1 86.69 32 THR B C 1
ATOM 1746 O O . THR B 1 32 ? 0.103 -14.023 11.734 1 86.69 32 THR B O 1
ATOM 1749 N N . ASP B 1 33 ? -1.045 -15.828 11.305 1 80.5 33 ASP B N 1
ATOM 1750 C CA . ASP B 1 33 ? -0.853 -16.484 12.594 1 80.5 33 ASP B CA 1
ATOM 1751 C C . ASP B 1 33 ? 0.615 -16.453 13.016 1 80.5 33 ASP B C 1
ATOM 1753 O O . ASP B 1 33 ? 0.924 -16.297 14.195 1 80.5 33 ASP B O 1
ATOM 1757 N N . ASN B 1 34 ? 1.571 -16.516 12.211 1 74.75 34 ASN B N 1
ATOM 1758 C CA . ASN B 1 34 ? 2.977 -16.625 12.594 1 74.75 34 ASN B CA 1
ATOM 1759 C C . ASN B 1 34 ? 3.705 -15.289 12.406 1 74.75 34 ASN B C 1
ATOM 1761 O O . ASN B 1 34 ? 4.938 -15.25 12.391 1 74.75 34 ASN B O 1
ATOM 1765 N N . ALA B 1 35 ? 2.775 -14.305 12.312 1 75.94 35 ALA B N 1
ATOM 1766 C CA . ALA B 1 35 ? 3.455 -13.031 12.094 1 75.94 35 ALA B CA 1
ATOM 1767 C C . ALA B 1 35 ? 4.078 -12.516 13.391 1 75.94 35 ALA B C 1
ATOM 1769 O O . ALA B 1 35 ? 3.469 -12.602 14.461 1 75.94 35 ALA B O 1
ATOM 1770 N N . ASP B 1 36 ? 5.215 -12.164 13.281 1 74.69 36 ASP B N 1
ATOM 1771 C CA . ASP B 1 36 ? 5.941 -11.555 14.391 1 74.69 36 ASP B CA 1
ATOM 1772 C C . ASP B 1 36 ? 5.375 -10.172 14.727 1 74.69 36 ASP B C 1
ATOM 1774 O O . ASP B 1 36 ? 5.027 -9.406 13.828 1 74.69 36 ASP B O 1
ATOM 1778 N N . GLN B 1 37 ? 5.301 -9.984 16.016 1 75.38 37 GLN B N 1
ATOM 1779 C CA . GLN B 1 37 ? 4.785 -8.703 16.484 1 75.38 37 GLN B CA 1
ATOM 1780 C C . GLN B 1 37 ? 5.609 -7.543 15.93 1 75.38 37 GLN B C 1
ATOM 1782 O O . GLN B 1 37 ? 5.078 -6.461 15.68 1 75.38 37 GLN B O 1
ATOM 1787 N N . ARG B 1 38 ? 6.824 -7.832 15.766 1 75.62 38 ARG B N 1
ATOM 1788 C CA . ARG B 1 38 ? 7.695 -6.793 15.227 1 75.62 38 ARG B CA 1
ATOM 1789 C C . ARG B 1 38 ? 7.324 -6.465 13.781 1 75.62 38 ARG B C 1
ATOM 1791 O O . ARG B 1 38 ? 7.398 -5.309 13.359 1 75.62 38 ARG B O 1
ATOM 1798 N N . VAL B 1 39 ? 6.859 -7.449 13.117 1 74.5 39 VAL B N 1
ATOM 1799 C CA . VAL B 1 39 ? 6.414 -7.27 11.734 1 74.5 39 VAL B CA 1
ATOM 1800 C C . VAL B 1 39 ? 5.137 -6.438 11.711 1 74.5 39 VAL B C 1
ATOM 1802 O O . VAL B 1 39 ? 5.023 -5.484 10.93 1 74.5 39 VAL B O 1
ATOM 1805 N N . TYR B 1 40 ? 4.363 -6.777 12.695 1 79.31 40 TYR B N 1
ATOM 1806 C CA . TYR B 1 40 ? 3.127 -6.016 12.82 1 79.31 40 TYR B CA 1
ATOM 1807 C C . TYR B 1 40 ? 3.418 -4.551 13.117 1 79.31 40 TYR B C 1
ATOM 1809 O O . TYR B 1 40 ? 2.906 -3.658 12.438 1 79.31 40 TYR B O 1
ATOM 1817 N N . ALA B 1 41 ? 4.199 -4.359 14.062 1 82.12 41 ALA B N 1
ATOM 1818 C CA . ALA B 1 41 ? 4.508 -3 14.492 1 82.12 41 ALA B CA 1
ATOM 1819 C C . ALA B 1 41 ? 5.113 -2.189 13.352 1 82.12 41 ALA B C 1
ATOM 1821 O O . ALA B 1 41 ? 4.766 -1.022 13.156 1 82.12 41 ALA B O 1
ATOM 1822 N N . ARG B 1 42 ? 5.871 -2.787 12.617 1 80.56 42 ARG B N 1
ATOM 1823 C CA . ARG B 1 42 ? 6.523 -2.088 11.508 1 80.56 42 ARG B CA 1
ATOM 1824 C C . ARG B 1 42 ? 5.52 -1.733 10.422 1 80.56 42 ARG B C 1
ATOM 1826 O O . ARG B 1 42 ? 5.473 -0.591 9.961 1 80.56 42 ARG B O 1
ATOM 1833 N N . HIS B 1 43 ? 4.75 -2.68 10.023 1 78.62 43 HIS B N 1
ATOM 1834 C CA . HIS B 1 43 ? 3.791 -2.451 8.945 1 78.62 43 HIS B CA 1
ATOM 1835 C C . HIS B 1 43 ? 2.766 -1.394 9.344 1 78.62 43 HIS B C 1
ATOM 1837 O O . HIS B 1 43 ? 2.516 -0.453 8.578 1 78.62 43 HIS B O 1
ATOM 1843 N N . LEU B 1 44 ? 2.244 -1.625 10.469 1 81.38 44 LEU B N 1
ATOM 1844 C CA . LEU B 1 44 ? 1.254 -0.664 10.945 1 81.38 44 LEU B CA 1
ATOM 1845 C C . LEU B 1 44 ? 1.898 0.691 11.211 1 81.38 44 LEU B C 1
ATOM 1847 O O . LEU B 1 44 ? 1.309 1.733 10.922 1 81.38 44 LEU B O 1
ATOM 1851 N N . GLY B 1 45 ? 3.051 0.651 11.789 1 84.38 45 GLY B N 1
ATOM 1852 C CA . GLY B 1 45 ? 3.762 1.89 12.062 1 84.38 45 GLY B CA 1
ATOM 1853 C C . GLY B 1 45 ? 4.027 2.713 10.82 1 84.38 45 GLY B C 1
ATOM 1854 O O . GLY B 1 45 ? 3.852 3.934 10.82 1 84.38 45 GLY B O 1
ATOM 1855 N N . GLU B 1 46 ? 4.434 2.076 9.758 1 81.25 46 GLU B N 1
ATOM 1856 C CA . GLU B 1 46 ? 4.66 2.762 8.492 1 81.25 46 GLU B CA 1
ATOM 1857 C C . GLU B 1 46 ? 3.375 3.4 7.969 1 81.25 46 GLU B C 1
ATOM 1859 O O . GLU B 1 46 ? 3.391 4.539 7.5 1 81.25 46 GLU B O 1
ATOM 1864 N N . LEU B 1 47 ? 2.334 2.674 8.039 1 80.19 47 LEU B N 1
ATOM 1865 C CA . LEU B 1 47 ? 1.034 3.191 7.629 1 80.19 47 LEU B CA 1
ATOM 1866 C C . LEU B 1 47 ? 0.65 4.414 8.453 1 80.19 47 LEU B C 1
ATOM 1868 O O . LEU B 1 47 ? 0.231 5.434 7.902 1 80.19 47 LEU B O 1
ATOM 1872 N N . LEU B 1 48 ? 0.844 4.262 9.695 1 84.06 48 LEU B N 1
ATOM 1873 C CA . LEU B 1 48 ? 0.483 5.344 10.602 1 84.06 48 LEU B CA 1
ATOM 1874 C C . LEU B 1 48 ? 1.344 6.574 10.352 1 84.06 48 LEU B C 1
ATOM 1876 O O . LEU B 1 48 ? 0.859 7.707 10.445 1 84.06 48 LEU B O 1
ATOM 1880 N N . ILE B 1 49 ? 2.582 6.359 10.102 1 87.25 49 ILE B N 1
ATOM 1881 C CA . ILE B 1 49 ? 3.473 7.469 9.781 1 87.25 49 ILE B CA 1
ATOM 1882 C C . ILE B 1 49 ? 2.975 8.195 8.531 1 87.25 49 ILE B C 1
ATOM 1884 O O . ILE B 1 49 ? 2.91 9.422 8.508 1 87.25 49 ILE B O 1
ATOM 1888 N N . HIS B 1 50 ? 2.553 7.48 7.586 1 84.38 50 HIS B N 1
ATOM 1889 C CA . HIS B 1 50 ? 2.051 8.078 6.355 1 84.38 50 HIS B CA 1
ATOM 1890 C C . HIS B 1 50 ? 0.742 8.82 6.602 1 84.38 50 HIS B C 1
ATOM 1892 O O . HIS B 1 50 ? 0.559 9.945 6.113 1 84.38 50 HIS B O 1
ATOM 1898 N N . GLU B 1 51 ? -0.076 8.234 7.332 1 83.38 51 GLU B N 1
ATOM 1899 C CA . GLU B 1 51 ? -1.358 8.859 7.641 1 83.38 51 GLU B CA 1
ATOM 1900 C C . GLU B 1 51 ? -1.172 10.102 8.508 1 83.38 51 GLU B C 1
ATOM 1902 O O . GLU B 1 51 ? -1.926 11.07 8.383 1 83.38 51 GLU B O 1
ATOM 1907 N N . SER B 1 52 ? -0.211 10.008 9.328 1 89.31 52 SER B N 1
ATOM 1908 C CA . SER B 1 52 ? 0.1 11.172 10.156 1 89.31 52 SER B CA 1
ATOM 1909 C C . SER B 1 52 ? 0.492 12.367 9.297 1 89.31 52 SER B C 1
ATOM 1911 O O . SER B 1 52 ? 0.142 13.508 9.617 1 89.31 52 SER B O 1
ATOM 1913 N N . LEU B 1 53 ? 1.228 12.07 8.258 1 90.81 53 LEU B N 1
ATOM 1914 C CA . LEU B 1 53 ? 1.619 13.141 7.355 1 90.81 53 LEU B CA 1
ATOM 1915 C C . LEU B 1 53 ? 0.392 13.82 6.754 1 90.81 53 LEU B C 1
ATOM 1917 O O . LEU B 1 53 ? 0.364 15.047 6.602 1 90.81 53 LEU B O 1
ATOM 1921 N N . GLU B 1 54 ? -0.557 12.992 6.414 1 87.62 54 GLU B N 1
ATOM 1922 C CA . GLU B 1 54 ? -1.811 13.523 5.883 1 87.62 54 GLU B CA 1
ATOM 1923 C C . GLU B 1 54 ? -2.5 14.43 6.895 1 87.62 54 GLU B C 1
ATOM 1925 O O . GLU B 1 54 ? -2.91 15.547 6.559 1 87.62 54 GLU B O 1
ATOM 1930 N N . VAL B 1 55 ? -2.586 13.961 8.07 1 87.5 55 VAL B N 1
ATOM 1931 C CA . VAL B 1 55 ? -3.25 14.703 9.133 1 87.5 55 VAL B CA 1
ATOM 1932 C C . VAL B 1 55 ? -2.514 16.016 9.383 1 87.5 55 VAL B C 1
ATOM 1934 O O . VAL B 1 55 ? -3.137 17.078 9.492 1 87.5 55 VAL B O 1
ATOM 1937 N N . ILE B 1 56 ? -1.272 15.945 9.469 1 92.88 56 ILE B N 1
ATOM 1938 C CA . ILE B 1 56 ? -0.455 17.125 9.711 1 92.88 56 ILE B CA 1
ATOM 1939 C C . ILE B 1 56 ? -0.649 18.125 8.578 1 92.88 56 ILE B C 1
ATOM 1941 O O . ILE B 1 56 ? -0.905 19.312 8.82 1 92.88 56 ILE B O 1
ATOM 1945 N N . GLY B 1 57 ? -0.512 17.688 7.363 1 93.88 57 GLY B N 1
ATOM 1946 C CA . GLY B 1 57 ? -0.679 18.547 6.211 1 93.88 57 GLY B CA 1
ATOM 1947 C C . GLY B 1 57 ? -2.059 19.172 6.129 1 93.88 57 GLY B C 1
ATOM 1948 O O . GLY B 1 57 ? -2.189 20.375 5.887 1 93.88 57 GLY B O 1
ATOM 1949 N N . LEU B 1 58 ? -3.062 18.391 6.379 1 91.31 58 LEU B N 1
ATOM 1950 C CA . LEU B 1 58 ? -4.43 18.875 6.289 1 91.31 58 LEU B CA 1
ATOM 1951 C C . LEU B 1 58 ? -4.734 19.844 7.43 1 91.31 58 LEU B C 1
ATOM 1953 O O . LEU B 1 58 ? -5.496 20.797 7.254 1 91.31 58 LEU B O 1
ATOM 1957 N N . THR B 1 59 ? -4.195 19.609 8.555 1 92.44 59 THR B N 1
ATOM 1958 C CA . THR B 1 59 ? -4.328 20.531 9.664 1 92.44 59 THR B CA 1
ATOM 1959 C C . THR B 1 59 ? -3.74 21.891 9.305 1 92.44 59 THR B C 1
ATOM 1961 O O . THR B 1 59 ? -4.359 22.938 9.547 1 92.44 59 THR B O 1
ATOM 1964 N N . GLU B 1 60 ? -2.584 21.906 8.711 1 95.81 60 GLU B N 1
ATOM 1965 C CA . GLU B 1 60 ? -1.941 23.156 8.297 1 95.81 60 GLU B CA 1
ATOM 1966 C C . GLU B 1 60 ? -2.715 23.828 7.172 1 95.81 60 GLU B C 1
ATOM 1968 O O . GLU B 1 60 ? -2.758 25.062 7.094 1 95.81 60 GLU B O 1
ATOM 1973 N N . LEU B 1 61 ? -3.271 22.984 6.324 1 95.31 61 LEU B N 1
ATOM 1974 C CA . LEU B 1 61 ? -4.07 23.531 5.234 1 95.31 61 LEU B CA 1
ATOM 1975 C C . LEU B 1 61 ? -5.305 24.25 5.773 1 95.31 61 LEU B C 1
ATOM 1977 O O . LEU B 1 61 ? -5.582 25.391 5.391 1 95.31 61 LEU B O 1
ATOM 1981 N N . ARG B 1 62 ? -5.961 23.625 6.625 1 93.25 62 ARG B N 1
ATOM 1982 C CA . ARG B 1 62 ? -7.129 24.25 7.234 1 93.25 62 ARG B CA 1
ATOM 1983 C C . ARG B 1 62 ? -6.746 25.516 7.992 1 93.25 62 ARG B C 1
ATOM 1985 O O . ARG B 1 62 ? -7.473 26.5 7.969 1 93.25 62 ARG B O 1
ATOM 1992 N N . ARG B 1 63 ? -5.672 25.484 8.672 1 94.75 63 ARG B N 1
ATOM 1993 C CA . ARG B 1 63 ? -5.16 26.672 9.359 1 94.75 63 ARG B CA 1
ATOM 1994 C C . ARG B 1 63 ? -4.93 27.812 8.383 1 94.75 63 ARG B C 1
ATOM 1996 O O . ARG B 1 63 ? -5.336 28.953 8.641 1 94.75 63 ARG B O 1
ATOM 2003 N N . ALA B 1 64 ? -4.316 27.547 7.32 1 95.75 64 ALA B N 1
ATOM 2004 C CA . ALA B 1 64 ? -4.008 28.562 6.312 1 95.75 64 ALA B CA 1
ATOM 2005 C C . ALA B 1 64 ? -5.285 29.172 5.742 1 95.75 64 ALA B C 1
ATOM 2007 O O . ALA B 1 64 ? -5.32 30.359 5.422 1 95.75 64 ALA B O 1
ATOM 2008 N N . LEU B 1 65 ? -6.277 28.375 5.652 1 95.69 65 LEU B N 1
ATOM 2009 C CA . LEU B 1 65 ? -7.543 28.812 5.074 1 95.69 65 LEU B CA 1
ATOM 2010 C C . LEU B 1 65 ? -8.461 29.391 6.145 1 95.69 65 LEU B C 1
ATOM 2012 O O . LEU B 1 65 ? -9.539 29.906 5.832 1 95.69 65 LEU B O 1
ATOM 2016 N N . ASN B 1 66 ? -8.023 29.25 7.371 1 94.19 66 ASN B N 1
ATOM 2017 C CA . ASN B 1 66 ? -8.805 29.703 8.516 1 94.19 66 ASN B CA 1
ATOM 2018 C C . ASN B 1 66 ? -10.141 28.969 8.617 1 94.19 66 ASN B C 1
ATOM 2020 O O . ASN B 1 66 ? -11.18 29.594 8.836 1 94.19 66 ASN B O 1
ATOM 2024 N N . PHE B 1 67 ? -10.102 27.672 8.305 1 93.44 67 PHE B N 1
ATOM 2025 C CA . PHE B 1 67 ? -11.266 26.812 8.438 1 93.44 67 PHE B CA 1
ATOM 2026 C C . PHE B 1 67 ? -11.242 26.078 9.773 1 93.44 67 PHE B C 1
ATOM 2028 O O . PHE B 1 67 ? -10.242 26.094 10.484 1 93.44 67 PHE B O 1
ATOM 2035 N N . SER B 1 68 ? -12.383 25.484 10.125 1 88.94 68 SER B N 1
ATOM 2036 C CA . SER B 1 68 ? -12.461 24.688 11.344 1 88.94 68 SER B CA 1
ATOM 2037 C C . SER B 1 68 ? -11.422 23.578 11.352 1 88.94 68 SER B C 1
ATOM 2039 O O . SER B 1 68 ? -11.086 23.031 10.297 1 88.94 68 SER B O 1
ATOM 2041 N N . PRO B 1 69 ? -10.961 23.281 12.562 1 86.38 69 PRO B N 1
ATOM 2042 C CA . PRO B 1 69 ? -9.945 22.234 12.664 1 86.38 69 PRO B CA 1
ATOM 2043 C C . PRO B 1 69 ? -10.422 20.891 12.117 1 86.38 69 PRO B C 1
ATOM 2045 O O . PRO B 1 69 ? -11.625 20.641 12.047 1 86.38 69 PRO B O 1
ATOM 2048 N N . LEU B 1 70 ? -9.383 20.109 11.711 1 80.81 70 LEU B N 1
ATOM 2049 C CA . LEU B 1 70 ? -9.648 18.75 11.234 1 80.81 70 LEU B CA 1
ATOM 2050 C C . LEU B 1 70 ? -10.344 17.938 12.312 1 80.81 70 LEU B C 1
ATOM 2052 O O . LEU B 1 70 ? -9.891 17.906 13.461 1 80.81 70 LEU B O 1
ATOM 2056 N N . SER B 1 71 ? -11.516 17.484 11.938 1 67.44 71 SER B N 1
ATOM 2057 C CA . SER B 1 71 ? -12.211 16.625 12.891 1 67.44 71 SER B CA 1
ATOM 2058 C C . SER B 1 71 ? -11.656 15.211 12.875 1 67.44 71 SER B C 1
ATOM 2060 O O . SER B 1 71 ? -11.328 14.68 11.812 1 67.44 71 SER B O 1
ATOM 2062 N N . PRO B 1 72 ? -11.344 14.734 14.055 1 59.5 72 PRO B N 1
ATOM 2063 C CA . PRO B 1 72 ? -10.828 13.367 14.086 1 59.5 72 PRO B CA 1
ATOM 2064 C C . PRO B 1 72 ? -11.648 12.398 13.234 1 59.5 72 PRO B C 1
ATOM 2066 O O . PRO B 1 72 ? -11.094 11.477 12.633 1 59.5 72 PRO B O 1
ATOM 2069 N N . GLY B 1 73 ? -12.969 12.656 13.227 1 53.91 73 GLY B N 1
ATOM 2070 C CA . GLY B 1 73 ? -13.859 11.781 12.477 1 53.91 73 GLY B CA 1
ATOM 2071 C C . GLY B 1 73 ? -13.75 11.961 10.977 1 53.91 73 GLY B C 1
ATOM 2072 O O . GLY B 1 73 ? -14.242 11.133 10.211 1 53.91 73 GLY B O 1
ATOM 2073 N N . ASN B 1 74 ? -13.43 13.117 10.562 1 49.5 74 ASN B N 1
ATOM 2074 C CA . ASN B 1 74 ? -13.398 13.406 9.133 1 49.5 74 ASN B CA 1
ATOM 2075 C C . ASN B 1 74 ? -12.32 12.602 8.414 1 49.5 74 ASN B C 1
ATOM 2077 O O . ASN B 1 74 ? -12.367 12.445 7.195 1 49.5 74 ASN B O 1
ATOM 2081 N N . LEU B 1 75 ? -11.305 12.508 9.117 1 49.09 75 LEU B N 1
ATOM 2082 C CA . LEU B 1 75 ? -10.266 11.703 8.492 1 49.09 75 LEU B CA 1
ATOM 2083 C C . LEU B 1 75 ? -10.852 10.438 7.879 1 49.09 75 LEU B C 1
ATOM 2085 O O . LEU B 1 75 ? -10.188 9.773 7.078 1 49.09 75 LEU B O 1
ATOM 2089 N N . LEU B 1 76 ? -12.016 10.086 8.508 1 44.91 76 LEU B N 1
ATOM 2090 C CA . LEU B 1 76 ? -12.695 8.812 8.312 1 44.91 76 LEU B CA 1
ATOM 2091 C C . LEU B 1 76 ? -13.477 8.805 7.004 1 44.91 76 LEU B C 1
ATOM 2093 O O . LEU B 1 76 ? -14.008 7.766 6.598 1 44.91 76 LEU B O 1
ATOM 2097 N N . SER B 1 77 ? -13.75 9.953 6.539 1 39.19 77 SER B N 1
ATOM 2098 C CA . SER B 1 77 ? -14.766 9.914 5.492 1 39.19 77 SER B CA 1
ATOM 2099 C C . SER B 1 77 ? -14.234 9.227 4.238 1 39.19 77 SER B C 1
ATOM 2101 O O . SER B 1 77 ? -13.023 9.18 4.012 1 39.19 77 SER B O 1
ATOM 2103 N N . SER B 1 78 ? -15.203 8.531 3.627 1 38.84 78 SER B N 1
ATOM 2104 C CA . SER B 1 78 ? -15.133 7.84 2.346 1 38.84 78 SER B CA 1
ATOM 2105 C C . SER B 1 78 ? -14.273 8.602 1.347 1 38.84 78 SER B C 1
ATOM 2107 O O . SER B 1 78 ? -14.211 9.836 1.388 1 38.84 78 SER B O 1
ATOM 2109 N N . ILE B 1 79 ? -13.234 7.945 0.932 1 38.25 79 ILE B N 1
ATOM 2110 C CA . ILE B 1 79 ? -12.695 8.516 -0.299 1 38.25 79 ILE B CA 1
ATOM 2111 C C . ILE B 1 79 ? -13.82 9.195 -1.082 1 38.25 79 ILE B C 1
ATOM 2113 O O . ILE B 1 79 ? -14.602 8.531 -1.76 1 38.25 79 ILE B O 1
ATOM 2117 N N . ASN B 1 80 ? -14.578 9.938 -0.449 1 40 80 ASN B N 1
ATOM 2118 C CA . ASN B 1 80 ? -15.492 10.664 -1.325 1 40 80 ASN B CA 1
ATOM 2119 C C . ASN B 1 80 ? -14.742 11.477 -2.375 1 40 80 ASN B C 1
ATOM 2121 O O . ASN B 1 80 ? -14.094 12.477 -2.047 1 40 80 ASN B O 1
ATOM 2125 N N . PHE B 1 81 ? -14.25 10.797 -3.33 1 41.75 81 PHE B N 1
ATOM 2126 C CA . PHE B 1 81 ? -13.977 11.695 -4.449 1 41.75 81 PHE B CA 1
ATOM 2127 C C . PHE B 1 81 ? -15.172 12.602 -4.723 1 41.75 81 PHE B C 1
ATOM 2129 O O . PHE B 1 81 ? -16.297 12.125 -4.855 1 41.75 81 PHE B O 1
ATOM 2136 N N . ALA B 1 82 ? -15.109 13.711 -4.141 1 42.97 82 ALA B N 1
ATOM 2137 C CA . ALA B 1 82 ? -16.125 14.625 -4.633 1 42.97 82 ALA B CA 1
ATOM 2138 C C . ALA B 1 82 ? -16.484 14.328 -6.086 1 42.97 82 ALA B C 1
ATOM 2140 O O . ALA B 1 82 ? -15.625 14.406 -6.969 1 42.97 82 ALA B O 1
ATOM 2141 N N . ARG B 1 83 ? -17.375 13.469 -6.262 1 42.94 83 ARG B N 1
ATOM 2142 C CA . ARG B 1 83 ? -17.906 13.422 -7.617 1 42.94 83 ARG B CA 1
ATOM 2143 C C . ARG B 1 83 ? -18.312 14.812 -8.094 1 42.94 83 ARG B C 1
ATOM 2145 O O . ARG B 1 83 ? -18.672 15.672 -7.289 1 42.94 83 ARG B O 1
ATOM 2152 N N . ASP B 1 84 ? -17.938 15.234 -9.156 1 51.25 84 ASP B N 1
ATOM 2153 C CA . ASP B 1 84 ? -18.219 16.469 -9.883 1 51.25 84 ASP B CA 1
ATOM 2154 C C . ASP B 1 84 ? -19.594 17.031 -9.492 1 51.25 84 ASP B C 1
ATOM 2156 O O . ASP B 1 84 ? -19.734 18.234 -9.305 1 51.25 84 ASP B O 1
ATOM 2160 N N . ARG B 1 85 ? -20.469 16.203 -9.5 1 47.38 85 ARG B N 1
ATOM 2161 C CA . ARG B 1 85 ? -21.844 16.688 -9.359 1 47.38 85 ARG B CA 1
ATOM 2162 C C . ARG B 1 85 ? -22.047 17.375 -8.023 1 47.38 85 ARG B C 1
ATOM 2164 O O . ARG B 1 85 ? -22.891 18.281 -7.898 1 47.38 85 ARG B O 1
ATOM 2171 N N . ASP B 1 86 ? -21.266 17.031 -7.102 1 55.62 86 ASP B N 1
ATOM 2172 C CA . ASP B 1 86 ? -21.578 17.516 -5.758 1 55.62 86 ASP B CA 1
ATOM 2173 C C . ASP B 1 86 ? -20.969 18.891 -5.504 1 55.62 86 ASP B C 1
ATOM 2175 O O . ASP B 1 86 ? -21.328 19.562 -4.543 1 55.62 86 ASP B O 1
ATOM 2179 N N . ILE B 1 87 ? -20.203 19.344 -6.371 1 64.62 87 ILE B N 1
ATOM 2180 C CA . ILE B 1 87 ? -19.516 20.625 -6.219 1 64.62 87 ILE B CA 1
ATOM 2181 C C . ILE B 1 87 ? -20.422 21.75 -6.73 1 64.62 87 ILE B C 1
ATOM 2183 O O . ILE B 1 87 ? -20.359 22.875 -6.234 1 64.62 87 ILE B O 1
ATOM 2187 N N . ALA B 1 88 ? -21.297 21.375 -7.625 1 64.56 88 ALA B N 1
ATOM 2188 C CA . ALA B 1 88 ? -22.109 22.406 -8.266 1 64.56 88 ALA B CA 1
ATOM 2189 C C . ALA B 1 88 ? -23.094 23.031 -7.273 1 64.56 88 ALA B C 1
ATOM 2191 O O . ALA B 1 88 ? -23.531 24.156 -7.457 1 64.56 88 ALA B O 1
ATOM 2192 N N . SER B 1 89 ? -23.344 22.344 -6.148 1 69.56 89 SER B N 1
ATOM 2193 C CA . SER B 1 89 ? -24.406 22.828 -5.27 1 69.56 89 SER B CA 1
ATOM 2194 C C . SER B 1 89 ? -23.828 23.438 -3.994 1 69.56 89 SER B C 1
ATOM 2196 O O . SER B 1 89 ? -24.547 23.656 -3.021 1 69.56 89 SER B O 1
ATOM 2198 N N . VAL B 1 90 ? -22.578 23.766 -4.059 1 77.88 90 VAL B N 1
ATOM 2199 C CA . VAL B 1 90 ? -22 24.234 -2.797 1 77.88 90 VAL B CA 1
ATOM 2200 C C . VAL B 1 90 ? -22.281 25.719 -2.621 1 77.88 90 VAL B C 1
ATOM 2202 O O . VAL B 1 90 ? -22.219 26.484 -3.586 1 77.88 90 VAL B O 1
ATOM 2205 N N . SER B 1 91 ? -22.703 26.094 -1.419 1 82.88 91 SER B N 1
ATOM 2206 C CA . SER B 1 91 ? -23.156 27.453 -1.14 1 82.88 91 SER B CA 1
ATOM 2207 C C . SER B 1 91 ? -22.031 28.281 -0.506 1 82.88 91 SER B C 1
ATOM 2209 O O . SER B 1 91 ? -22.062 29.516 -0.529 1 82.88 91 SER B O 1
ATOM 2211 N N . THR B 1 92 ? -21.109 27.688 0.218 1 89.31 92 THR B N 1
ATOM 2212 C CA . THR B 1 92 ? -20.031 28.406 0.873 1 89.31 92 THR B CA 1
ATOM 2213 C C . THR B 1 92 ? -18.672 27.859 0.454 1 89.31 92 THR B C 1
ATOM 2215 O O . THR B 1 92 ? -18.578 26.719 -0.016 1 89.31 92 THR B O 1
ATOM 2218 N N . ILE B 1 93 ? -17.688 28.625 0.69 1 91.25 93 ILE B N 1
ATOM 2219 C CA . ILE B 1 93 ? -16.328 28.234 0.326 1 91.25 93 ILE B CA 1
ATOM 2220 C C . ILE B 1 93 ? -15.852 27.094 1.221 1 91.25 93 ILE B C 1
ATOM 2222 O O . ILE B 1 93 ? -15.141 26.203 0.764 1 91.25 93 ILE B O 1
ATOM 2226 N N . GLN B 1 94 ? -16.219 27.109 2.479 1 88.38 94 GLN B N 1
ATOM 2227 C CA . GLN B 1 94 ? -15.852 26.031 3.377 1 88.38 94 GLN B CA 1
ATOM 2228 C C . GLN B 1 94 ? -16.531 24.719 2.969 1 88.38 94 GLN B C 1
ATOM 2230 O O . GLN B 1 94 ? -15.922 23.656 3.039 1 88.38 94 GLN B O 1
ATOM 2235 N N . GLU B 1 95 ? -17.781 24.844 2.604 1 85.88 95 GLU B N 1
ATOM 2236 C CA . GLU B 1 95 ? -18.469 23.641 2.111 1 85.88 95 GLU B CA 1
ATOM 2237 C C . GLU B 1 95 ? -17.781 23.094 0.87 1 85.88 95 GLU B C 1
ATOM 2239 O O . GLU B 1 95 ? -17.672 21.875 0.713 1 85.88 95 GLU B O 1
ATOM 2244 N N . TYR B 1 96 ? -17.422 24.016 0.035 1 86.81 96 TYR B N 1
ATOM 2245 C CA . TYR B 1 96 ? -16.656 23.578 -1.125 1 86.81 96 TYR B CA 1
ATOM 2246 C C . TYR B 1 96 ? -15.414 22.812 -0.698 1 86.81 96 TYR B C 1
ATOM 2248 O O . TYR B 1 96 ? -15.164 21.703 -1.175 1 86.81 96 TYR B O 1
ATOM 2256 N N . TYR B 1 97 ? -14.664 23.312 0.225 1 88.75 97 TYR B N 1
ATOM 2257 C CA . TYR B 1 97 ? -13.453 22.672 0.714 1 88.75 97 TYR B CA 1
ATOM 2258 C C . TYR B 1 97 ? -13.758 21.297 1.316 1 88.75 97 TYR B C 1
ATOM 2260 O O . TYR B 1 97 ? -13.055 20.328 1.054 1 88.75 97 TYR B O 1
ATOM 2268 N N . ASP B 1 98 ? -14.734 21.234 2.109 1 83.38 98 ASP B N 1
ATOM 2269 C CA . ASP B 1 98 ? -15.086 19.984 2.797 1 83.38 98 ASP B CA 1
ATOM 2270 C C . ASP B 1 98 ? -15.383 18.875 1.798 1 83.38 98 ASP B C 1
ATOM 2272 O O . ASP B 1 98 ? -15.133 17.703 2.08 1 83.38 98 ASP B O 1
ATOM 2276 N N . ARG B 1 99 ? -15.766 19.25 0.64 1 79.25 99 ARG B N 1
ATOM 2277 C CA . ARG B 1 99 ? -16.094 18.266 -0.388 1 79.25 99 ARG B CA 1
ATOM 2278 C C . ARG B 1 99 ? -14.844 17.812 -1.121 1 79.25 99 ARG B C 1
ATOM 2280 O O . ARG B 1 99 ? -14.758 16.656 -1.56 1 79.25 99 ARG B O 1
ATOM 2287 N N . VAL B 1 100 ? -13.922 18.75 -1.195 1 80.25 100 VAL B N 1
ATOM 2288 C CA . VAL B 1 100 ? -12.781 18.422 -2.043 1 80.25 100 VAL B CA 1
ATOM 2289 C C . VAL B 1 100 ? -11.578 18.078 -1.175 1 80.25 100 VAL B C 1
ATOM 2291 O O . VAL B 1 100 ? -10.531 17.672 -1.688 1 80.25 100 VAL B O 1
ATOM 2294 N N . GLU B 1 101 ? -11.641 18.203 0.125 1 85.31 101 GLU B N 1
ATOM 2295 C CA . GLU B 1 101 ? -10.547 17.859 1.027 1 85.31 101 GLU B CA 1
ATOM 2296 C C . GLU B 1 101 ? -10.016 16.453 0.752 1 85.31 101 GLU B C 1
ATOM 2298 O O . GLU B 1 101 ? -10.789 15.5 0.649 1 85.31 101 GLU B O 1
ATOM 2303 N N . PRO B 1 102 ? -8.625 16.281 0.611 1 76 102 PRO B N 1
ATOM 2304 C CA . PRO B 1 102 ? -8.039 14.953 0.399 1 76 102 PRO B CA 1
ATOM 2305 C C . PRO B 1 102 ? -8.359 13.977 1.53 1 76 102 PRO B C 1
ATOM 2307 O O . PRO B 1 102 ? -8.359 14.367 2.701 1 76 102 PRO B O 1
ATOM 2310 N N . ARG B 1 103 ? -8.766 12.758 1.196 1 64.81 103 ARG B N 1
ATOM 2311 C CA . ARG B 1 103 ? -9.062 11.695 2.148 1 64.81 103 ARG B CA 1
ATOM 2312 C C . ARG B 1 103 ? -8.305 10.422 1.799 1 64.81 103 ARG B C 1
ATOM 2314 O O . ARG B 1 103 ? -8.438 9.898 0.689 1 64.81 103 ARG B O 1
ATOM 2321 N N . PHE B 1 104 ? -7.297 9.969 2.541 1 56.91 104 PHE B N 1
ATOM 2322 C CA . PHE B 1 104 ? -6.473 8.82 2.195 1 56.91 104 PHE B CA 1
ATOM 2323 C C . PHE B 1 104 ? -6.871 7.602 3.025 1 56.91 104 PHE B C 1
ATOM 2325 O O . PHE B 1 104 ? -6.539 6.469 2.672 1 56.91 104 PHE B O 1
ATOM 2332 N N . PHE B 1 105 ? -7.461 7.691 4.207 1 52.69 105 PHE B N 1
ATOM 2333 C CA . PHE B 1 105 ? -7.566 6.566 5.129 1 52.69 105 PHE B CA 1
ATOM 2334 C C . PHE B 1 105 ? -8.578 5.543 4.621 1 52.69 105 PHE B C 1
ATOM 2336 O O . PHE B 1 105 ? -9.578 5.91 3.998 1 52.69 105 PHE B O 1
ATOM 2343 N N . LEU B 1 106 ? -8.07 4.184 4.547 1 46.97 106 LEU B N 1
ATOM 2344 C CA . LEU B 1 106 ? -8.938 3.061 4.203 1 46.97 106 LEU B CA 1
ATOM 2345 C C . LEU B 1 106 ? -10.031 2.885 5.246 1 46.97 106 LEU B C 1
ATOM 2347 O O . LEU B 1 106 ? -9.758 2.838 6.445 1 46.97 106 LEU B O 1
ATOM 2351 N N . ARG B 1 107 ? -11.195 3.371 5.066 1 44.72 107 ARG B N 1
ATOM 2352 C CA . ARG B 1 107 ? -12.32 3.137 5.965 1 44.72 107 ARG B CA 1
ATOM 2353 C C . ARG B 1 107 ? -13.023 1.821 5.641 1 44.72 107 ARG B C 1
ATOM 2355 O O . ARG B 1 107 ? -13.156 1.457 4.469 1 44.72 107 ARG B O 1
ATOM 2362 N N . SER B 1 108 ? -12.875 0.911 6.582 1 42.22 108 SER B N 1
ATOM 2363 C CA . SER B 1 108 ? -13.852 -0.152 6.395 1 42.22 108 SER B CA 1
ATOM 2364 C C . SER B 1 108 ? -15.266 0.411 6.293 1 42.22 108 SER B C 1
ATOM 2366 O O . SER B 1 108 ? -15.602 1.393 6.957 1 42.22 108 SER B O 1
ATOM 2368 N N . PRO B 1 109 ? -15.992 0.094 5.348 1 42.38 109 PRO B N 1
ATOM 2369 C CA . PRO B 1 109 ? -17.375 0.572 5.277 1 42.38 109 PRO B CA 1
ATOM 2370 C C . PRO B 1 109 ? -18.062 0.586 6.641 1 42.38 109 PRO B C 1
ATOM 2372 O O . PRO B 1 109 ? -18.875 1.473 6.914 1 42.38 109 PRO B O 1
ATOM 2375 N N . LYS B 1 110 ? -18.219 -0.5 7.273 1 44.78 110 LYS B N 1
ATOM 2376 C CA . LYS B 1 110 ? -19.047 -0.573 8.477 1 44.78 110 LYS B CA 1
ATOM 2377 C C . LYS B 1 110 ? -18.391 0.173 9.633 1 44.78 110 LYS B C 1
ATOM 2379 O O . LYS B 1 110 ? -19.047 0.444 10.648 1 44.78 110 LYS B O 1
ATOM 2384 N N . ASN B 1 111 ? -16.938 0.034 9.859 1 43.03 111 ASN B N 1
ATOM 2385 C CA . ASN B 1 111 ? -16.297 0.465 11.102 1 43.03 111 ASN B CA 1
ATOM 2386 C C . ASN B 1 111 ? -15.258 1.549 10.836 1 43.03 111 ASN B C 1
ATOM 2388 O O . ASN B 1 111 ? -14.727 1.654 9.727 1 43.03 111 ASN B O 1
ATOM 2392 N N . ASP B 1 112 ? -14.828 2.43 11.969 1 48.22 112 ASP B N 1
ATOM 2393 C CA . ASP B 1 112 ? -13.781 3.322 12.461 1 48.22 112 ASP B CA 1
ATOM 2394 C C . ASP B 1 112 ? -12.406 2.867 11.984 1 48.22 112 ASP B C 1
ATOM 2396 O O . ASP B 1 112 ? -12.211 1.691 11.672 1 48.22 112 ASP B O 1
ATOM 2400 N N . LEU B 1 113 ? -11.648 3.777 11.516 1 54.66 113 LEU B N 1
ATOM 2401 C CA . LEU B 1 113 ? -10.234 3.455 11.344 1 54.66 113 LEU B CA 1
ATOM 2402 C C . LEU B 1 113 ? -9.766 2.469 12.406 1 54.66 113 LEU B C 1
ATOM 2404 O O . LEU B 1 113 ? -9.805 2.77 13.602 1 54.66 113 LEU B O 1
ATOM 2408 N N . LEU B 1 114 ? -9.695 1.122 11.969 1 61.06 114 LEU B N 1
ATOM 2409 C CA . LEU B 1 114 ? -9.312 0.053 12.883 1 61.06 114 LEU B CA 1
ATOM 2410 C C . LEU B 1 114 ? -8.148 0.487 13.773 1 61.06 114 LEU B C 1
ATOM 2412 O O . LEU B 1 114 ? -7.965 -0.048 14.867 1 61.06 114 LEU B O 1
ATOM 2416 N N . HIS B 1 115 ? -7.512 1.565 13.336 1 69.25 115 HIS B N 1
ATOM 2417 C CA . HIS B 1 115 ? -6.383 2.049 14.117 1 69.25 115 HIS B CA 1
ATOM 2418 C C . HIS B 1 115 ? -6.562 3.514 14.5 1 69.25 115 HIS B C 1
ATOM 2420 O O . HIS B 1 115 ? -5.586 4.254 14.625 1 69.25 115 HIS B O 1
ATOM 2426 N N . GLU B 1 116 ? -7.836 3.812 14.773 1 70.75 116 GLU B N 1
ATOM 2427 C CA . GLU B 1 116 ? -8.172 5.203 15.055 1 70.75 116 GLU B CA 1
ATOM 2428 C C . GLU B 1 116 ? -7.379 5.734 16.25 1 70.75 116 GLU B C 1
ATOM 2430 O O . GLU B 1 116 ? -6.828 6.836 16.188 1 70.75 116 GLU B O 1
ATOM 2435 N N . LYS B 1 117 ? -7.367 4.941 17.234 1 71.88 117 LYS B N 1
ATOM 2436 C CA . LYS B 1 117 ? -6.648 5.375 18.422 1 71.88 117 LYS B CA 1
ATOM 2437 C C . LYS B 1 117 ? -5.172 5.605 18.125 1 71.88 117 LYS B C 1
ATOM 2439 O O . LYS B 1 117 ? -4.578 6.574 18.609 1 71.88 117 LYS B O 1
ATOM 2444 N N . ASN B 1 118 ? -4.617 4.738 17.344 1 75.69 118 ASN B N 1
ATOM 2445 C CA . ASN B 1 118 ? -3.215 4.883 16.969 1 75.69 118 ASN B CA 1
ATOM 2446 C C . ASN B 1 118 ? -2.996 6.094 16.062 1 75.69 118 ASN B C 1
ATOM 2448 O O . ASN B 1 118 ? -1.988 6.793 16.188 1 75.69 118 ASN B O 1
ATOM 2452 N N . LEU B 1 119 ? -4 6.305 15.258 1 77.31 119 LEU B N 1
ATOM 2453 C CA . LEU B 1 119 ? -3.889 7.438 14.344 1 77.31 119 LEU B CA 1
ATOM 2454 C C . LEU B 1 119 ? -3.953 8.758 15.102 1 77.31 119 LEU B C 1
ATOM 2456 O O . LEU B 1 119 ? -3.303 9.734 14.719 1 77.31 119 LEU B O 1
ATOM 2460 N N . ILE B 1 120 ? -4.699 8.727 16.156 1 76.06 120 ILE B N 1
ATOM 2461 C CA . ILE B 1 120 ? -4.805 9.922 16.984 1 76.06 120 ILE B CA 1
ATOM 2462 C C . ILE B 1 120 ? -3.477 10.188 17.688 1 76.06 120 ILE B C 1
ATOM 2464 O O . ILE B 1 120 ? -3.045 11.336 17.812 1 76.06 120 ILE B O 1
ATOM 2468 N N . ALA B 1 121 ? -2.807 9.18 18.016 1 79.25 121 ALA B N 1
ATOM 2469 C CA . ALA B 1 121 ? -1.586 9.305 18.812 1 79.25 121 ALA B CA 1
ATOM 2470 C C . ALA B 1 121 ? -0.363 9.461 17.922 1 79.25 121 ALA B C 1
ATOM 2472 O O . ALA B 1 121 ? 0.694 9.906 18.375 1 79.25 121 ALA B O 1
ATOM 2473 N N . SER B 1 122 ? -0.453 9.211 16.641 1 88.56 122 SER B N 1
ATOM 2474 C CA . SER B 1 122 ? 0.721 9.094 15.773 1 88.56 122 SER B CA 1
ATOM 2475 C C . SER B 1 122 ? 1.216 10.461 15.328 1 88.56 122 SER B C 1
ATOM 2477 O O . SER B 1 122 ? 2.424 10.703 15.258 1 88.56 122 SER B O 1
ATOM 2479 N N . PRO B 1 123 ? 0.297 11.398 15.109 1 90.06 123 PRO B N 1
ATOM 2480 C CA . PRO B 1 123 ? 0.788 12.695 14.641 1 90.06 123 PRO B CA 1
ATOM 2481 C C . PRO B 1 123 ? 1.676 13.398 15.672 1 90.06 123 PRO B C 1
ATOM 2483 O O . PRO B 1 123 ? 2.744 13.906 15.32 1 90.06 123 PRO B O 1
ATOM 2486 N N . PRO B 1 124 ? 1.349 13.375 16.953 1 92.62 124 PRO B N 1
ATOM 2487 C CA . PRO B 1 124 ? 2.27 13.953 17.922 1 92.62 124 PRO B CA 1
ATOM 2488 C C . PRO B 1 124 ? 3.645 13.297 17.906 1 92.62 124 PRO B C 1
ATOM 2490 O O . PRO B 1 124 ? 4.656 13.961 18.141 1 92.62 124 PRO B O 1
ATOM 2493 N N . PHE B 1 125 ? 3.725 12.062 17.719 1 92.44 125 PHE B N 1
ATOM 2494 C CA . PHE B 1 125 ? 4.996 11.352 17.609 1 92.44 125 PHE B CA 1
ATOM 2495 C C . PHE B 1 125 ? 5.805 11.875 16.422 1 92.44 125 PHE B C 1
ATOM 2497 O O . PHE B 1 125 ? 6.988 12.188 16.562 1 92.44 125 PHE B O 1
ATOM 2504 N N . VAL B 1 126 ? 5.191 12 15.266 1 93.38 126 VAL B N 1
ATOM 2505 C CA . VAL B 1 126 ? 5.871 12.477 14.062 1 93.38 126 VAL B CA 1
ATOM 2506 C C . VAL B 1 126 ? 6.305 13.93 14.258 1 93.38 126 VAL B C 1
ATOM 2508 O O . VAL B 1 126 ? 7.414 14.305 13.875 1 93.38 126 VAL B O 1
ATOM 2511 N N . ASP B 1 127 ? 5.465 14.664 14.938 1 95.12 127 ASP B N 1
ATOM 2512 C CA . ASP B 1 127 ? 5.797 16.047 15.242 1 95.12 127 ASP B CA 1
ATOM 2513 C C . ASP B 1 127 ? 7.043 16.141 16.125 1 95.12 127 ASP B C 1
ATOM 2515 O O . ASP B 1 127 ? 7.883 17.016 15.938 1 95.12 127 ASP B O 1
ATOM 2519 N N . SER B 1 128 ? 7.09 15.344 17.047 1 94.44 128 SER B N 1
ATOM 2520 C CA . SER B 1 128 ? 8.219 15.344 17.969 1 94.44 128 SER B CA 1
ATOM 2521 C C . SER B 1 128 ? 9.5 14.898 17.281 1 94.44 128 SER B C 1
ATOM 2523 O O . SER B 1 128 ? 10.57 15.469 17.5 1 94.44 128 SER B O 1
ATOM 2525 N N . ARG B 1 129 ? 9.406 13.969 16.391 1 91.62 129 ARG B N 1
ATOM 2526 C CA . ARG B 1 129 ? 10.562 13.391 15.695 1 91.62 129 ARG B CA 1
ATOM 2527 C C . ARG B 1 129 ? 11.047 14.312 14.586 1 91.62 129 ARG B C 1
ATOM 2529 O O . ARG B 1 129 ? 12.25 14.414 14.336 1 91.62 129 ARG B O 1
ATOM 2536 N N . PHE B 1 130 ? 10.062 14.883 13.859 1 94.62 130 PHE B N 1
ATOM 2537 C CA . PHE B 1 130 ? 10.359 15.734 12.711 1 94.62 130 PHE B CA 1
ATOM 2538 C C . PHE B 1 130 ? 9.57 17.031 12.789 1 94.62 130 PHE B C 1
ATOM 2540 O O . PHE B 1 130 ? 8.688 17.281 11.953 1 94.62 130 PHE B O 1
ATOM 2547 N N . PRO B 1 131 ? 9.945 17.953 13.617 1 94 131 PRO B N 1
ATOM 2548 C CA . PRO B 1 131 ? 9.172 19.172 13.812 1 94 131 PRO B CA 1
ATOM 2549 C C . PRO B 1 131 ? 9.156 20.062 12.578 1 94 131 PRO B C 1
ATOM 2551 O O . PRO B 1 131 ? 8.273 20.922 12.43 1 94 131 PRO B O 1
ATOM 2554 N N . SER B 1 132 ? 10.07 19.828 11.688 1 96.25 132 SER B N 1
ATOM 2555 C CA . SER B 1 132 ? 10.188 20.688 10.508 1 96.25 132 SER B CA 1
ATOM 2556 C C . SER B 1 132 ? 9.062 20.406 9.516 1 96.25 132 SER B C 1
ATOM 2558 O O . SER B 1 132 ? 8.789 21.219 8.633 1 96.25 132 SER B O 1
ATOM 2560 N N . ILE B 1 133 ? 8.398 19.266 9.609 1 97.12 133 ILE B N 1
ATOM 2561 C CA . ILE B 1 133 ? 7.395 18.859 8.633 1 97.12 133 ILE B CA 1
ATOM 2562 C C . ILE B 1 133 ? 6.258 19.875 8.609 1 97.12 133 ILE B C 1
ATOM 2564 O O . ILE B 1 133 ? 5.84 20.344 7.547 1 97.12 133 ILE B O 1
ATOM 2568 N N . ARG B 1 134 ? 5.809 20.266 9.781 1 96.94 134 ARG B N 1
ATOM 2569 C CA . ARG B 1 134 ? 4.742 21.266 9.844 1 96.94 134 ARG B CA 1
ATOM 2570 C C . ARG B 1 134 ? 5.176 22.578 9.195 1 96.94 134 ARG B C 1
ATOM 2572 O O . ARG B 1 134 ? 4.398 23.203 8.484 1 96.94 134 ARG B O 1
ATOM 2579 N N . LYS B 1 135 ? 6.348 22.969 9.438 1 96.75 135 LYS B N 1
ATOM 2580 C CA . LYS B 1 135 ? 6.867 24.219 8.883 1 96.75 135 LYS B CA 1
ATOM 2581 C C . LYS B 1 135 ? 6.93 24.156 7.359 1 96.75 135 LYS B C 1
ATOM 2583 O O . LYS B 1 135 ? 6.668 25.156 6.684 1 96.75 135 LYS B O 1
ATOM 2588 N N . ILE B 1 136 ? 7.305 23.031 6.812 1 97.44 136 ILE B N 1
ATOM 2589 C CA . ILE B 1 136 ? 7.375 22.859 5.367 1 97.44 136 ILE B CA 1
ATOM 2590 C C . ILE B 1 136 ? 5.992 23.062 4.754 1 97.44 136 ILE B C 1
ATOM 2592 O O . ILE B 1 136 ? 5.84 23.797 3.783 1 97.44 136 ILE B O 1
ATOM 2596 N N . PHE B 1 137 ? 4.977 22.453 5.34 1 97.75 137 PHE B N 1
ATOM 2597 C CA . PHE B 1 137 ? 3.607 22.625 4.867 1 97.75 137 PHE B CA 1
ATOM 2598 C C . PHE B 1 137 ? 3.191 24.094 4.961 1 97.75 137 PHE B C 1
ATOM 2600 O O . PHE B 1 137 ? 2.684 24.672 3.994 1 97.75 137 PHE B O 1
ATOM 2607 N N . ARG B 1 138 ? 3.467 24.719 6.082 1 97.12 138 ARG B N 1
ATOM 2608 C CA . ARG B 1 138 ? 3.059 26.094 6.328 1 97.12 138 ARG B CA 1
ATOM 2609 C C . ARG B 1 138 ? 3.656 27.047 5.289 1 97.12 138 ARG B C 1
ATOM 2611 O O . ARG B 1 138 ? 2.951 27.875 4.723 1 97.12 138 ARG B O 1
ATOM 2618 N N . ARG B 1 139 ? 4.875 26.875 5.117 1 96.81 139 ARG B N 1
ATOM 2619 C CA . ARG B 1 139 ? 5.559 27.734 4.164 1 96.81 139 ARG B CA 1
ATOM 2620 C C . ARG B 1 139 ? 4.969 27.594 2.768 1 96.81 139 ARG B C 1
ATOM 2622 O O . ARG B 1 139 ? 4.75 28.594 2.072 1 96.81 139 ARG B O 1
ATOM 2629 N N . ARG B 1 140 ? 4.75 26.328 2.359 1 97.19 140 ARG B N 1
ATOM 2630 C CA . ARG B 1 140 ? 4.16 26.094 1.047 1 97.19 140 ARG B CA 1
ATOM 2631 C C . ARG B 1 140 ? 2.799 26.766 0.924 1 97.19 140 ARG B C 1
ATOM 2633 O O . ARG B 1 140 ? 2.512 27.422 -0.082 1 97.19 140 ARG B O 1
ATOM 2640 N N . PHE B 1 141 ? 1.947 26.594 1.943 1 97.75 141 PHE B N 1
ATOM 2641 C CA . PHE B 1 141 ? 0.604 27.172 1.903 1 97.75 141 PHE B CA 1
ATOM 2642 C C . PHE B 1 141 ? 0.658 28.688 1.943 1 97.75 141 PHE B C 1
ATOM 2644 O O . PHE B 1 141 ? -0.108 29.359 1.249 1 97.75 141 PHE B O 1
ATOM 2651 N N . ASP B 1 1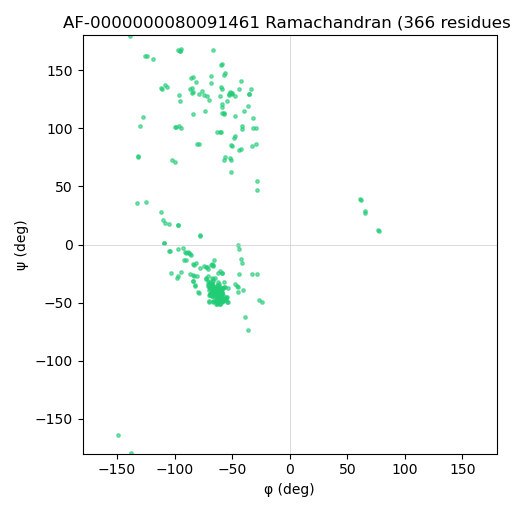42 ? 1.584 29.266 2.695 1 96.19 142 ASP B N 1
ATOM 2652 C CA . ASP B 1 142 ? 1.766 30.719 2.736 1 96.19 142 ASP B CA 1
ATOM 2653 C C . ASP B 1 142 ? 2.152 31.266 1.364 1 96.19 142 ASP B C 1
ATOM 2655 O O . ASP B 1 142 ? 1.619 32.281 0.922 1 96.19 142 ASP B O 1
ATOM 2659 N N . GLU B 1 143 ? 3.049 30.578 0.742 1 96.81 143 GLU B N 1
ATOM 2660 C CA . GLU B 1 143 ? 3.488 30.969 -0.594 1 96.81 143 GLU B CA 1
ATOM 2661 C C . GLU B 1 143 ? 2.324 30.953 -1.582 1 96.81 143 GLU B C 1
ATOM 2663 O O . GLU B 1 143 ? 2.145 31.906 -2.35 1 96.81 143 GLU B O 1
ATOM 2668 N N . ILE B 1 144 ? 1.57 29.875 -1.537 1 97.12 144 ILE B N 1
ATOM 2669 C CA . ILE B 1 144 ? 0.446 29.734 -2.455 1 97.12 144 ILE B CA 1
ATOM 2670 C C . ILE B 1 144 ? -0.604 30.797 -2.148 1 97.12 144 ILE B C 1
ATOM 2672 O O . ILE B 1 144 ? -1.129 31.453 -3.061 1 97.12 144 ILE B O 1
ATOM 2676 N N . PHE B 1 145 ? -0.865 30.969 -0.884 1 96.88 145 PHE B N 1
ATOM 2677 C CA . PHE B 1 145 ? -1.857 31.953 -0.465 1 96.88 145 PHE B CA 1
ATOM 2678 C C . PHE B 1 145 ? -1.465 33.344 -0.928 1 96.88 145 PHE B C 1
ATOM 2680 O O . PHE B 1 145 ? -2.299 34.094 -1.444 1 96.88 145 PHE B O 1
ATOM 2687 N N . GLN B 1 146 ? -0.219 33.656 -0.799 1 95.88 146 GLN B N 1
ATOM 2688 C CA . GLN B 1 146 ? 0.298 34.969 -1.253 1 95.88 146 GLN B CA 1
ATOM 2689 C C . GLN B 1 146 ? 0.174 35.094 -2.768 1 95.88 146 GLN B C 1
ATOM 2691 O O . GLN B 1 146 ? -0.257 36.125 -3.268 1 95.88 146 GLN B O 1
ATOM 2696 N N . SER B 1 147 ? 0.436 34.062 -3.469 1 95.81 147 SER B N 1
ATOM 2697 C CA . SER B 1 147 ? 0.428 34.094 -4.93 1 95.81 147 SER B CA 1
ATOM 2698 C C . SER B 1 147 ? -0.993 34.219 -5.473 1 95.81 147 SER B C 1
ATOM 2700 O O . SER B 1 147 ? -1.199 34.688 -6.594 1 95.81 147 SER B O 1
ATOM 2702 N N . CYS B 1 148 ? -1.95 33.844 -4.617 1 95.25 148 CYS B N 1
ATOM 2703 C CA . CYS B 1 148 ? -3.35 33.875 -5.027 1 95.25 148 CYS B CA 1
ATOM 2704 C C . CYS B 1 148 ? -4.027 35.156 -4.562 1 95.25 148 CYS B C 1
ATOM 2706 O O . CYS B 1 148 ? -5.258 35.25 -4.535 1 95.25 148 CYS B O 1
ATOM 2708 N N . GLY B 1 149 ? -3.287 36.188 -4.191 1 94.38 149 GLY B N 1
ATOM 2709 C CA . GLY B 1 149 ? -3.824 37.469 -3.814 1 94.38 149 GLY B CA 1
ATOM 2710 C C . GLY B 1 149 ? -4.434 37.5 -2.426 1 94.38 149 GLY B C 1
ATOM 2711 O O . GLY B 1 149 ? -5.301 38.312 -2.131 1 94.38 149 GLY B O 1
ATOM 2712 N N . LYS B 1 150 ? -4.152 36.406 -1.619 1 93.69 150 LYS B N 1
ATOM 2713 C CA . LYS B 1 150 ? -4.59 36.312 -0.229 1 93.69 150 LYS B CA 1
ATOM 2714 C C . LYS B 1 150 ? -6.109 36.25 -0.134 1 93.69 150 LYS B C 1
ATOM 2716 O O . LYS B 1 150 ? -6.707 36.781 0.8 1 93.69 150 LYS B O 1
ATOM 2721 N N . GLU B 1 151 ? -6.727 35.75 -1.167 1 94.38 151 GLU B N 1
ATOM 2722 C CA . GLU B 1 151 ? -8.172 35.531 -1.194 1 94.38 151 GLU B CA 1
ATOM 2723 C C . GLU B 1 151 ? -8.523 34.062 -1.094 1 94.38 151 GLU B C 1
ATOM 2725 O O . GLU B 1 151 ? -7.867 33.219 -1.712 1 94.38 151 GLU B O 1
ATOM 2730 N N . ILE B 1 152 ? -9.469 33.781 -0.304 1 95.44 152 ILE B N 1
ATOM 2731 C CA . ILE B 1 152 ? -9.93 32.406 -0.164 1 95.44 152 ILE B CA 1
ATOM 2732 C C . ILE B 1 152 ? -11.109 32.156 -1.104 1 95.44 152 ILE B C 1
ATOM 2734 O O . ILE B 1 152 ? -12.219 32.656 -0.863 1 95.44 152 ILE B O 1
ATOM 2738 N N . ASN B 1 153 ? -10.898 31.594 -2.141 1 93.94 153 ASN B N 1
ATOM 2739 C CA . ASN B 1 153 ? -11.891 31.172 -3.131 1 93.94 153 ASN B CA 1
ATOM 2740 C C . ASN B 1 153 ? -11.586 29.781 -3.672 1 93.94 153 ASN B C 1
ATOM 2742 O O . ASN B 1 153 ? -10.641 29.125 -3.223 1 93.94 153 ASN B O 1
ATOM 2746 N N . THR B 1 154 ? -12.422 29.297 -4.586 1 90.12 154 THR B N 1
ATOM 2747 C CA . THR B 1 154 ? -12.297 27.938 -5.078 1 90.12 154 THR B CA 1
ATOM 2748 C C . THR B 1 154 ? -10.953 27.719 -5.766 1 90.12 154 THR B C 1
ATOM 2750 O O . THR B 1 154 ? -10.336 26.656 -5.633 1 90.12 154 THR B O 1
ATOM 2753 N N . LYS B 1 155 ? -10.531 28.734 -6.41 1 91.38 155 LYS B N 1
ATOM 2754 C CA . LYS B 1 155 ? -9.25 28.656 -7.098 1 91.38 155 LYS B CA 1
ATOM 2755 C C . LYS B 1 155 ? -8.102 28.516 -6.098 1 91.38 155 LYS B C 1
ATOM 2757 O O . LYS B 1 155 ? -7.211 27.672 -6.285 1 91.38 155 LYS B O 1
ATOM 2762 N N . THR B 1 156 ? -8.109 29.359 -5.094 1 95.69 156 THR B N 1
ATOM 2763 C CA . THR B 1 156 ? -7.09 29.281 -4.051 1 95.69 156 THR B CA 1
ATOM 2764 C C . THR B 1 156 ? -7.102 27.922 -3.371 1 95.69 156 THR B C 1
ATOM 2766 O O . THR B 1 156 ? -6.047 27.328 -3.152 1 95.69 156 THR B O 1
ATOM 2769 N N . ILE B 1 157 ? -8.266 27.375 -3.104 1 93.25 157 ILE B N 1
ATOM 2770 C CA . ILE B 1 157 ? -8.414 26.078 -2.459 1 93.25 157 ILE B CA 1
ATOM 2771 C C . ILE B 1 157 ? -7.805 24.984 -3.338 1 93.25 157 ILE B C 1
ATOM 2773 O O . ILE B 1 157 ? -7.039 24.156 -2.857 1 93.25 157 ILE B O 1
ATOM 2777 N N . ASP B 1 158 ? -8.078 25.047 -4.586 1 89.94 158 ASP B N 1
ATOM 2778 C CA . ASP B 1 158 ? -7.543 24.047 -5.512 1 89.94 158 ASP B CA 1
ATOM 2779 C C . ASP B 1 158 ? -6.016 24.109 -5.555 1 89.94 158 ASP B C 1
ATOM 2781 O O . ASP B 1 158 ? -5.355 23.062 -5.551 1 89.94 158 ASP B O 1
ATOM 2785 N N . GLN B 1 159 ? -5.508 25.297 -5.551 1 93.31 159 GLN B N 1
ATOM 2786 C CA . GLN B 1 159 ? -4.059 25.453 -5.582 1 93.31 159 GLN B CA 1
ATOM 2787 C C . GLN B 1 159 ? -3.426 24.984 -4.273 1 93.31 159 GLN B C 1
ATOM 2789 O O . GLN B 1 159 ? -2.354 24.375 -4.281 1 93.31 159 GLN B O 1
ATOM 2794 N N . MET B 1 160 ? -4.109 25.25 -3.207 1 95.19 160 MET B N 1
ATOM 2795 C CA . MET B 1 160 ? -3.617 24.812 -1.906 1 95.19 160 MET B CA 1
ATOM 2796 C C . MET B 1 160 ? -3.633 23.281 -1.809 1 95.19 160 MET B C 1
ATOM 2798 O O . MET B 1 160 ? -2.686 22.688 -1.301 1 95.19 160 MET B O 1
ATOM 2802 N N . ILE B 1 161 ? -4.629 22.625 -2.299 1 90.19 161 ILE B N 1
ATOM 2803 C CA . ILE B 1 161 ? -4.719 21.156 -2.32 1 90.19 161 ILE B CA 1
ATOM 2804 C C . ILE B 1 161 ? -3.602 20.594 -3.191 1 90.19 161 ILE B C 1
ATOM 2806 O O . ILE B 1 161 ? -2.971 19.594 -2.828 1 90.19 161 ILE B O 1
ATOM 2810 N N . GLY B 1 162 ? -3.385 21.281 -4.309 1 89.81 162 GLY B N 1
ATOM 2811 C CA . GLY B 1 162 ? -2.236 20.906 -5.117 1 89.81 162 GLY B CA 1
ATOM 2812 C C . GLY B 1 162 ? -0.922 21 -4.363 1 89.81 162 GLY B C 1
ATOM 2813 O O . GLY B 1 162 ? -0.101 20.078 -4.43 1 89.81 162 GLY B O 1
ATOM 2814 N N . GLY B 1 163 ? -0.731 22.109 -3.691 1 92.94 163 GLY B N 1
ATOM 2815 C CA . GLY B 1 163 ? 0.454 22.281 -2.867 1 92.94 163 GLY B CA 1
ATOM 2816 C C . GLY B 1 163 ? 0.588 21.219 -1.786 1 92.94 163 GLY B C 1
ATOM 2817 O O . 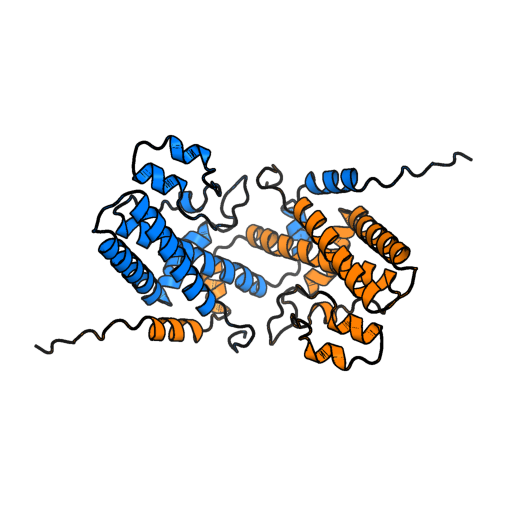GLY B 1 163 ? 1.69 20.75 -1.513 1 92.94 163 GLY B O 1
ATOM 2818 N N . PHE B 1 164 ? -0.561 20.828 -1.213 1 93.44 164 PHE B N 1
ATOM 2819 C CA . PHE B 1 164 ? -0.591 19.766 -0.219 1 93.44 164 PHE B CA 1
ATOM 2820 C C . PHE B 1 164 ? -0.004 18.484 -0.788 1 93.44 164 PHE B C 1
ATOM 2822 O O . PHE B 1 164 ? 0.868 17.859 -0.171 1 93.44 164 PHE B O 1
ATOM 2829 N N . PHE B 1 165 ? -0.404 18.109 -1.937 1 88.25 165 PHE B N 1
ATOM 2830 C CA . PHE B 1 165 ? 0.038 16.844 -2.527 1 88.25 165 PHE B CA 1
ATOM 2831 C C . PHE B 1 165 ? 1.522 16.906 -2.867 1 88.25 165 PHE B C 1
ATOM 2833 O O . PHE B 1 165 ? 2.236 15.906 -2.709 1 88.25 165 PHE B O 1
ATOM 2840 N N . VAL B 1 166 ? 1.958 18.031 -3.295 1 87.94 166 VAL B N 1
ATOM 2841 C CA . VAL B 1 166 ? 3.367 18.172 -3.645 1 87.94 166 VAL B CA 1
ATOM 2842 C C . VAL B 1 166 ? 4.234 17.969 -2.404 1 87.94 166 VAL B C 1
ATOM 2844 O O . VAL B 1 166 ? 5.172 17.172 -2.422 1 87.94 166 VAL B O 1
ATOM 2847 N N . VAL B 1 167 ? 3.891 18.656 -1.355 1 94.06 167 VAL B N 1
ATOM 2848 C CA . VAL B 1 167 ? 4.672 18.547 -0.129 1 94.06 167 VAL B CA 1
ATOM 2849 C C . VAL B 1 167 ? 4.512 17.141 0.467 1 94.06 167 VAL B C 1
ATOM 2851 O O . VAL B 1 167 ? 5.492 16.531 0.882 1 94.06 167 VAL B O 1
ATOM 2854 N N . TYR B 1 168 ? 3.309 16.656 0.489 1 91.31 168 TYR B N 1
ATOM 2855 C CA . TYR B 1 168 ? 3.018 15.328 1.029 1 91.31 168 TYR B CA 1
ATOM 2856 C C . TYR B 1 168 ? 3.887 14.266 0.369 1 91.31 168 TYR B C 1
ATOM 2858 O O . TYR B 1 168 ? 4.551 13.492 1.055 1 91.31 168 TYR B O 1
ATOM 2866 N N . GLN B 1 169 ? 3.941 14.25 -0.888 1 84.44 169 GLN B N 1
ATOM 2867 C CA . GLN B 1 169 ? 4.707 13.25 -1.625 1 84.44 169 GLN B CA 1
ATOM 2868 C C . GLN B 1 169 ? 6.203 13.414 -1.382 1 84.44 169 GLN B C 1
ATOM 2870 O O . GLN B 1 169 ? 6.926 12.43 -1.245 1 84.44 169 GLN B O 1
ATOM 2875 N N . LYS B 1 170 ? 6.574 14.617 -1.354 1 88.25 170 LYS B N 1
ATOM 2876 C CA . LYS B 1 170 ? 7.984 14.906 -1.122 1 88.25 170 LYS B CA 1
ATOM 2877 C C . LYS B 1 170 ? 8.438 14.383 0.24 1 88.25 170 LYS B C 1
ATOM 2879 O O . LYS B 1 170 ? 9.445 13.68 0.34 1 88.25 170 LYS B O 1
ATOM 2884 N N . VAL B 1 171 ? 7.672 14.703 1.275 1 92.69 171 VAL B N 1
ATOM 2885 C CA . VAL B 1 171 ? 8.016 14.297 2.635 1 92.69 171 VAL B CA 1
ATOM 2886 C C . VAL B 1 171 ? 7.844 12.789 2.779 1 92.69 171 VAL B C 1
ATOM 2888 O O . VAL B 1 171 ? 8.68 12.117 3.395 1 92.69 171 VAL B O 1
ATOM 2891 N N . LYS B 1 172 ? 6.793 12.242 2.27 1 86.62 172 LYS B N 1
ATOM 2892 C CA . LYS B 1 172 ? 6.559 10.805 2.309 1 86.62 172 LYS B CA 1
ATOM 2893 C C . LYS B 1 172 ? 7.727 10.039 1.688 1 86.62 172 LYS B C 1
ATOM 2895 O O . LYS B 1 172 ? 8.195 9.047 2.25 1 86.62 172 LYS B O 1
ATOM 2900 N N . ARG B 1 173 ? 8.195 10.477 0.571 1 81.31 173 ARG B N 1
ATOM 2901 C CA . ARG B 1 173 ? 9.328 9.852 -0.094 1 81.31 173 ARG B CA 1
ATOM 2902 C C . ARG B 1 173 ? 10.578 9.914 0.776 1 81.31 173 ARG B C 1
ATOM 2904 O O . ARG B 1 173 ? 11.359 8.961 0.836 1 81.31 173 ARG B O 1
ATOM 2911 N N . ALA B 1 174 ? 10.727 11.047 1.381 1 84.69 174 ALA B N 1
ATOM 2912 C CA . ALA B 1 174 ? 11.883 11.219 2.258 1 84.69 174 ALA B CA 1
ATOM 2913 C C . ALA B 1 174 ? 11.82 10.258 3.438 1 84.69 174 ALA B C 1
ATOM 2915 O O . ALA B 1 174 ? 12.859 9.789 3.914 1 84.69 174 ALA B O 1
ATOM 2916 N N . MET B 1 175 ? 10.609 10.008 3.945 1 83.38 175 MET B N 1
ATOM 2917 C CA . MET B 1 175 ? 10.43 9.164 5.125 1 83.38 175 MET B CA 1
ATOM 2918 C C . MET B 1 175 ? 10.484 7.684 4.75 1 83.38 175 MET B C 1
ATOM 2920 O O . MET B 1 175 ? 10.586 6.824 5.625 1 83.38 175 MET B O 1
ATOM 2924 N N . THR B 1 176 ? 10.141 7.449 3.596 1 71.75 176 THR B N 1
ATOM 2925 C CA . THR B 1 176 ? 10.156 6.062 3.143 1 71.75 176 THR B CA 1
ATOM 2926 C C . THR B 1 176 ? 11.578 5.621 2.803 1 71.75 176 THR B C 1
ATOM 2928 O O . THR B 1 176 ? 12.18 6.133 1.857 1 71.75 176 THR B O 1
ATOM 2931 N N . PRO B 1 177 ? 12.219 5.168 3.924 1 53.31 177 PRO B N 1
ATOM 2932 C CA . PRO B 1 177 ? 13.609 4.789 3.678 1 53.31 177 PRO B CA 1
ATOM 2933 C C . PRO B 1 177 ? 13.828 4.234 2.273 1 53.31 177 PRO B C 1
ATOM 2935 O O . PRO B 1 177 ? 13.031 3.426 1.793 1 53.31 177 PRO B O 1
ATOM 2938 N N . GLY B 1 178 ? 14.492 5.102 1.563 1 47.44 178 GLY B N 1
ATOM 2939 C CA . GLY B 1 178 ? 14.953 4.492 0.327 1 47.44 178 GLY B CA 1
ATOM 2940 C C . GLY B 1 178 ? 15.508 3.094 0.525 1 47.44 178 GLY B C 1
ATOM 2941 O O . GLY B 1 178 ? 15.891 2.723 1.638 1 47.44 178 GLY B O 1
ATOM 2942 N N . ARG B 1 179 ? 15.227 2.23 -0.389 1 44.12 179 ARG B N 1
ATOM 2943 C CA . ARG B 1 179 ? 15.781 0.885 -0.483 1 44.12 179 ARG B CA 1
ATOM 2944 C C . ARG B 1 179 ? 17.219 0.847 0.051 1 44.12 179 ARG B C 1
ATOM 2946 O O . ARG B 1 179 ? 17.656 -0.182 0.56 1 44.12 179 ARG B O 1
ATOM 2953 N N . ASP B 1 180 ? 17.797 1.863 0.009 1 41.94 180 ASP B N 1
ATOM 2954 C CA . ASP B 1 180 ? 19.25 1.927 0.23 1 41.94 180 ASP B CA 1
ATOM 2955 C C . ASP B 1 180 ? 19.562 2.314 1.673 1 41.94 180 ASP B C 1
ATOM 2957 O O . ASP B 1 180 ? 20.734 2.367 2.064 1 41.94 180 ASP B O 1
ATOM 2961 N N . THR B 1 181 ? 18.531 2.588 2.404 1 47.28 181 THR B N 1
ATOM 2962 C CA . THR B 1 181 ? 18.953 3.146 3.682 1 47.28 181 THR B CA 1
ATOM 2963 C C . THR B 1 181 ? 19.031 2.061 4.75 1 47.28 181 THR B C 1
ATOM 2965 O O . THR B 1 181 ? 18.219 1.135 4.762 1 47.28 181 THR B O 1
ATOM 2968 N N . GLU B 1 182 ? 20.172 1.915 5.367 1 49.53 182 GLU B N 1
ATOM 2969 C CA . GLU B 1 182 ? 20.625 1.116 6.504 1 49.53 182 GLU B CA 1
ATOM 2970 C C . GLU B 1 182 ? 19.625 1.181 7.652 1 49.53 182 GLU B C 1
ATOM 2972 O O . GLU B 1 182 ? 19.844 0.584 8.711 1 49.53 182 GLU B O 1
ATOM 2977 N N . CYS B 1 183 ? 18.688 1.836 7.457 1 53.34 183 CYS B N 1
ATOM 2978 C CA . CYS B 1 183 ? 17.844 2.092 8.625 1 53.34 183 CYS B CA 1
ATOM 2979 C C . CYS B 1 183 ? 16.969 0.886 8.938 1 53.34 183 CYS B C 1
ATOM 2981 O O . CYS B 1 183 ? 16.062 0.972 9.766 1 53.34 183 CYS B O 1
ATOM 2983 N N . TRP B 1 184 ? 17.141 -0.16 8.312 1 47.94 184 TRP B N 1
ATOM 2984 C CA . TRP B 1 184 ? 16.234 -1.251 8.664 1 47.94 184 TRP B CA 1
ATOM 2985 C C . TRP B 1 184 ? 16.938 -2.264 9.57 1 47.94 184 TRP B C 1
ATOM 2987 O O . TRP B 1 184 ? 17.922 -2.885 9.172 1 47.94 184 TRP B O 1
ATOM 2997 N N . ASP B 1 185 ? 17.172 -1.879 10.828 1 43.5 185 ASP B N 1
ATOM 2998 C CA . ASP B 1 185 ? 17.609 -2.938 11.727 1 43.5 185 ASP B CA 1
ATOM 2999 C C . ASP B 1 185 ? 16.594 -4.078 11.781 1 43.5 185 ASP B C 1
ATOM 3001 O O . ASP B 1 185 ? 15.391 -3.844 11.703 1 43.5 185 ASP B O 1
#

Sequence (370 aa):
MATTTSEPFDEDAEIAKISASCFTSRDFEQITDNADQRVYARHLGELLIHESLEVIGLTELRRALNFSPLSPGNLLSSINFARDRDIASVSTIQEYYDRVEPRFFLRSPKNDLLHEKNLIASPPFVDSRFPSIRKIFRRRFDEIFQSCGKEINTKTIDQMIGGFFVVYQKVKRAMTPGRDTECWDMATTTSEPFDEDAEIAKISASCFTSRDFEQITDNADQRVYARHLGELLIHESLEVIGLTELRRALNFSPLSPGNLLSSINFARDRDIASVSTIQEYYDRVEPRFFLRSPKNDLLHEKNLIASPPFVDSRFPSIRKIFRRRFDEIFQSCGKEINTKTIDQMIGGFFVVYQKVKRAMTPGRDTECWD

Nearest PDB structures (foldseek):
  4yjw-assembly1_A  TM=1.665E-01  e=4.213E+00  Phocaeicola vulgatus ATCC 8482

pLDDT: mean 78.45, std 18.04, range [38.0, 97.75]

Foldseek 3Di:
DPPPPPPPDDPVVVVVVVVPDDDDPVNVCVVCVPPDVVVVCVVVLLVLLLLLLLQLLLQLLCVLLVHDGDDLCLLQDDPLQLDPVVQVPDDDLVSNLSNHRDHDDPHDHPDDPPCSVVSVVSNVVNCVVCVCLNVQSNVLLVVLCVVVVVDRHPVSSVVSNVSSVVSSVVVSVVPPPDPPDPPPD/DPPPPPPPDDPVVVVVVVVPDDDDPVNVCVVCVPPDVVNVCVVVLLVLLLLLLLQLLLQLLCVLLVHDGDDLCLLQDDQQPLDPVVQVPDDDLVSNLSNHPDHDQDHDVVDDSPCSVVSVVNNVVCCVVCVCLNVQSNVLLVVLCVVVVVDRHPVSSVVSNVSSVVSSVVVSVVPPPDPPDPPPD